Protein 7RJJ (pdb70)

Foldseek 3Di:
DDKAKDDKFQDDPPDLARHPPCVVVLVRVLCCVVDPFFQKEKEFFAAPPDDQVSQQVSRQSNSVNSLCVVPVSVRDNQSYDYYYPRNPDQPFDSPDPVRRRRRRMMIIITHHVDGRD/DDKAKDDKFQDDPPDQARHPPCVVVLVRVLCDVVDAQWAKEKEFFAAPPDDQVSLQVSRQSNSVNSLCVVPVSVRPNQSYDTHYPRNPDQPADSPDPVSRRRRGMMIIITHHVDRRD

Radius of gyration: 17.64 Å; Cα contacts (8 Å, |Δi|>4): 519; chains: 2; bounding box: 33×59×43 Å

Solvent-accessible surface area: 11183 Å² total

InterPro domains:
  IPR006664 Outer membrane protein, bacterial [PR01021] (439-461)
  IPR006664 Outer membrane protein, bacterial [PR01021] (469-484)
  IPR006664 Outer membrane protein, bacterial [PR01021] (484-500)
  IPR006665 OmpA-like domain [PF00691] (438-534)
  IPR006665 OmpA-like domain [PS51123] (426-544)
  IPR006665 OmpA-like domain [cd07185] (438-540)
  IPR036737 OmpA-like domain superfamily [G3DSA:3.30.1330.60] (423-545)
  IPR036737 OmpA-like domain superfamily [SSF103088] (412-539)
  IPR050330 Bacterial Outer Membrane Structural/Functional [PTHR30329] (236-547)

Nearest PDB structures (foldseek):
  6jfw-assembly2_B  TM=8.466E-01  e=1.523E-10  Pseudomonas aeruginosa PAO1
  5eb1-assembly2_D  TM=8.808E-01  e=8.276E-10  Pseudomonas aeruginosa PAO1
  6iki-assembly1_A  TM=7.614E-01  e=5.976E-10  Pseudomonas aeruginosa PAO1
  5eaz-assembly1_B  TM=7.526E-01  e=6.646E-09  Pseudomonas aeruginosa PAO1
  6ikj-assembly1_B  TM=7.158E-01  e=5.467E-09  Pseudomonas aeruginosa PAO1

B-factor: mean 24.4, std 8.76, range [6.07, 59.21]

Structure (mmCIF, N/CA/C/O backbone):
data_7RJJ
#
_entry.id   7RJJ
#
_cell.length_a   41.887
_cell.length_b   41.887
_cell.length_c   267.934
_cell.angle_alpha   90.000
_cell.angle_beta   90.000
_cell.angle_gamma   120.000
#
_symmetry.space_group_name_H-M   'P 61'
#
loop_
_entity.id
_entity.type
_entity.pdbx_description
1 polymer 'OmpA family protein'
2 non-polymer D-ALANINE
3 non-polymer 'CHLORIDE ION'
4 water water
#
loop_
_atom_site.group_PDB
_atom_site.id
_atom_site.type_symbol
_atom_site.label_atom_id
_atom_site.label_alt_id
_atom_site.label_comp_id
_atom_site.label_asym_id
_atom_site.label_entity_id
_atom_site.label_seq_id
_atom_site.pdbx_PDB_ins_code
_atom_site.Cartn_x
_atom_site.Cartn_y
_atom_site.Cartn_z
_atom_site.occupancy
_atom_site.B_iso_or_equiv
_atom_site.auth_seq_id
_atom_site.auth_comp_id
_atom_site.auth_asym_id
_atom_site.auth_atom_id
_atom_site.pdbx_PDB_model_num
ATOM 1 N N . PRO A 1 4 ? 16.835 -0.018 -6.526 1.00 58.22 428 PRO A N 1
ATOM 2 C CA . PRO A 1 4 ? 15.427 -0.401 -6.387 1.00 53.14 428 PRO A CA 1
ATOM 3 C C . PRO A 1 4 ? 14.619 0.731 -5.737 1.00 50.25 428 PRO A C 1
ATOM 4 O O . PRO A 1 4 ? 14.275 0.619 -4.572 1.00 52.78 428 PRO A O 1
ATOM 8 N N . ASP A 1 5 ? 14.345 1.789 -6.502 1.00 44.75 429 ASP A N 1
ATOM 9 C CA . ASP A 1 5 ? 13.608 2.957 -5.960 1.00 42.59 429 ASP A CA 1
ATOM 10 C C . ASP A 1 5 ? 12.115 2.856 -6.292 1.00 35.50 429 ASP A C 1
ATOM 11 O O . ASP A 1 5 ? 11.761 2.228 -7.312 1.00 33.61 429 ASP A O 1
ATOM 16 N N . VAL A 1 6 ? 11.281 3.408 -5.410 1.00 31.08 430 VAL A N 1
ATOM 17 C CA . VAL A 1 6 ? 9.821 3.537 -5.686 1.00 26.59 430 VAL A CA 1
ATOM 18 C C . VAL A 1 6 ? 9.699 4.460 -6.900 1.00 25.84 430 VAL A C 1
ATOM 19 O O . VAL A 1 6 ? 10.521 5.381 -7.017 1.00 26.81 430 VAL A O 1
ATOM 23 N N . ILE A 1 7 ? 8.774 4.168 -7.807 1.00 23.82 431 ILE A N 1
ATOM 24 C CA . ILE A 1 7 ? 8.583 5.019 -9.018 1.00 24.99 431 ILE A CA 1
ATOM 25 C C . ILE A 1 7 ? 7.296 5.816 -8.813 1.00 22.55 431 ILE A C 1
ATOM 26 O O . ILE A 1 7 ? 6.262 5.198 -8.596 1.00 19.61 431 ILE A O 1
ATOM 31 N N . ARG A 1 8 ? 7.372 7.143 -8.863 1.00 24.21 432 ARG A N 1
ATOM 32 C CA . ARG A 1 8 ? 6.145 7.968 -8.694 1.00 23.78 432 ARG A CA 1
ATOM 33 C C . ARG A 1 8 ? 5.666 8.390 -10.080 1.00 23.08 432 ARG A C 1
ATOM 34 O O . ARG A 1 8 ? 6.482 8.940 -10.838 1.00 24.85 432 ARG A O 1
ATOM 42 N N . LEU A 1 9 ? 4.416 8.075 -10.419 1.00 20.36 433 LEU A N 1
ATOM 43 C CA . LEU A 1 9 ? 3.890 8.483 -11.741 1.00 21.03 433 LEU A CA 1
ATOM 44 C C . LEU A 1 9 ? 3.404 9.925 -11.624 1.00 21.16 433 LEU A C 1
ATOM 45 O O . LEU A 1 9 ? 3.299 10.399 -10.503 1.00 20.52 433 LEU A O 1
ATOM 50 N N . ASP A 1 10 ? 3.189 10.611 -12.744 1.00 23.38 434 ASP A N 1
ATOM 51 C CA . ASP A 1 10 ? 2.701 12.012 -12.655 1.00 24.77 434 ASP A CA 1
ATOM 52 C C . ASP A 1 10 ? 1.288 12.018 -12.062 1.00 22.69 434 ASP A C 1
ATOM 53 O O . ASP A 1 10 ? 0.539 11.071 -12.326 1.00 21.48 434 ASP A O 1
ATOM 58 N N . SER A 1 11 ? 0.960 13.063 -11.294 1.00 23.14 435 SER A N 1
ATOM 59 C CA . SER A 1 11 ? -0.383 13.255 -10.687 1.00 21.39 435 SER A CA 1
ATOM 60 C C . SER A 1 11 ? -1.435 13.325 -11.789 1.00 20.54 435 SER A C 1
ATOM 61 O O . SER A 1 11 ? -1.135 13.789 -12.886 1.00 20.94 435 SER A O 1
ATOM 72 N N . SER A 1 13 ? -5.216 14.874 -12.179 1.00 19.62 437 SER A N 1
ATOM 73 C CA . SER A 1 13 ? -6.351 15.653 -11.708 1.00 20.22 437 SER A CA 1
ATOM 74 C C . SER A 1 13 ? -7.551 15.357 -12.619 1.00 20.94 437 SER A C 1
ATOM 75 O O . SER A 1 13 ? -7.807 16.162 -13.558 1.00 22.64 437 SER A O 1
ATOM 78 N N . LEU A 1 14 ? -8.292 14.293 -12.309 1.00 19.93 438 LEU A N 1
ATOM 79 C CA . LEU A 1 14 ? -9.381 13.760 -13.178 1.00 21.00 438 LEU A CA 1
ATOM 80 C C . LEU A 1 14 ? -10.760 13.905 -12.533 1.00 21.62 438 LEU A C 1
ATOM 81 O O . LEU A 1 14 ? -11.660 13.138 -12.958 1.00 22.36 438 LEU A O 1
ATOM 86 N N . PHE A 1 15 ? -10.965 14.847 -11.608 1.00 21.83 439 PHE A N 1
ATOM 87 C CA . PHE A 1 15 ? -12.272 14.830 -10.896 1.00 22.83 439 PHE A CA 1
ATOM 88 C C . PHE A 1 15 ? -12.877 16.213 -10.652 1.00 25.06 439 PHE A C 1
ATOM 89 O O . PHE A 1 15 ? -12.143 17.163 -10.286 1.00 24.73 439 PHE A O 1
ATOM 97 N N . ASP A 1 16 ? -14.206 16.277 -10.845 1.00 27.61 440 ASP A N 1
ATOM 98 C CA . ASP A 1 16 ? -15.022 17.477 -10.539 1.00 30.50 440 ASP A CA 1
ATOM 99 C C . ASP A 1 16 ? -15.400 17.399 -9.058 1.00 30.09 440 ASP A C 1
ATOM 100 O O . ASP A 1 16 ? -15.280 16.282 -8.464 1.00 28.13 440 ASP A O 1
ATOM 105 N N . THR A 1 17 ? -15.818 18.537 -8.499 1.00 31.39 441 THR A N 1
ATOM 106 C CA . THR A 1 17 ? -16.210 18.675 -7.073 1.00 32.35 441 THR A CA 1
ATOM 107 C C . THR A 1 17 ? -17.151 17.541 -6.650 1.00 32.21 441 THR A C 1
ATOM 108 O O . THR A 1 17 ? -18.083 17.240 -7.411 1.00 33.63 441 THR A O 1
ATOM 112 N N . GLY A 1 18 ? -16.846 16.904 -5.512 1.00 31.51 442 GLY A N 1
ATOM 113 C CA . GLY A 1 18 ? -17.669 15.856 -4.870 1.00 31.70 442 GLY A CA 1
ATOM 114 C C . GLY A 1 18 ? -17.888 14.620 -5.724 1.00 31.06 442 GLY A C 1
ATOM 115 O O . GLY A 1 18 ? -18.676 13.754 -5.287 1.00 31.91 442 GLY A O 1
ATOM 116 N N . LYS A 1 19 ? -17.220 14.527 -6.875 1.00 29.84 443 LYS A N 1
ATOM 117 C CA . LYS A 1 19 ? -17.369 13.359 -7.786 1.00 29.89 443 LYS A CA 1
ATOM 118 C C . LYS A 1 19 ? -16.140 12.454 -7.681 1.00 26.96 443 LYS A C 1
ATOM 119 O O . LYS A 1 19 ? -15.052 12.969 -7.403 1.00 24.44 443 LYS A O 1
ATOM 125 N N . TRP A 1 20 ? -16.336 11.156 -7.919 1.00 27.10 444 TRP A N 1
ATOM 126 C CA . TRP A 1 20 ? -15.238 10.159 -7.899 1.00 25.86 444 TRP A CA 1
ATOM 127 C C . TRP A 1 20 ? -15.193 9.463 -9.260 1.00 26.29 444 TRP A C 1
ATOM 128 O O . TRP A 1 20 ? -14.268 8.674 -9.478 1.00 26.53 444 TRP A O 1
ATOM 139 N N . VAL A 1 21 ? -16.170 9.746 -10.126 1.00 28.22 445 VAL A N 1
ATOM 140 C CA . VAL A 1 21 ? -16.171 9.175 -11.505 1.00 29.10 445 VAL A CA 1
ATOM 141 C C . VAL A 1 21 ? -15.080 9.892 -12.301 1.00 27.36 445 VAL A C 1
ATOM 142 O O . VAL A 1 21 ? -14.803 11.073 -11.997 1.00 26.33 445 VAL A O 1
ATOM 146 N N . LEU A 1 22 ? -14.466 9.185 -13.250 1.00 27.22 446 LEU A N 1
ATOM 147 C CA . LEU A 1 22 ? -13.379 9.786 -14.070 1.00 26.62 446 LEU A CA 1
ATOM 148 C C . LEU A 1 22 ? -14.010 10.769 -15.064 1.00 29.34 446 LEU A C 1
ATOM 149 O O . LEU A 1 22 ? -14.682 10.305 -15.995 1.00 30.66 446 LEU A O 1
ATOM 154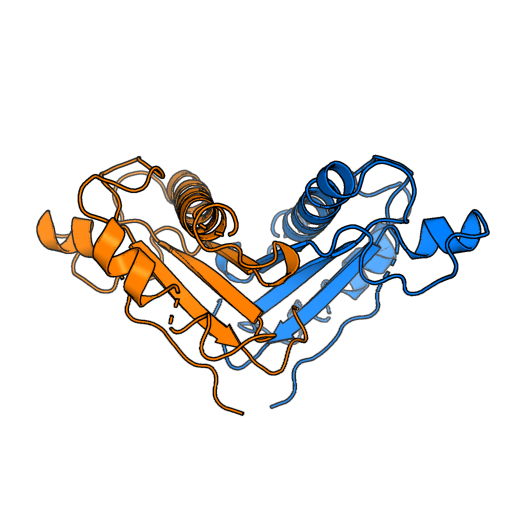 N N . LYS A 1 23 ? -13.805 12.076 -14.836 1.00 30.22 447 LYS A N 1
ATOM 155 C CA . LYS A 1 23 ? -14.433 13.156 -15.654 1.00 33.39 447 LYS A CA 1
ATOM 156 C C . LYS A 1 23 ? -14.089 12.999 -17.134 1.00 33.16 447 LYS A C 1
ATOM 157 O O . LYS A 1 23 ? -13.096 12.369 -17.502 1.00 31.58 447 LYS A O 1
ATOM 163 N N . PRO A 1 24 ? -14.893 13.600 -18.031 1.00 35.96 448 PRO A N 1
ATOM 164 C CA . PRO A 1 24 ? -14.606 13.554 -19.465 1.00 36.82 448 PRO A CA 1
ATOM 165 C C . PRO A 1 24 ? -13.194 14.075 -19.777 1.00 35.55 448 PRO A C 1
ATOM 166 O O . PRO A 1 24 ? -12.760 15.013 -19.121 1.00 35.20 448 PRO A O 1
ATOM 170 N N . GLY A 1 25 ? -12.513 13.444 -20.740 1.00 35.04 449 GLY A N 1
ATOM 171 C CA . GLY A 1 25 ? -11.162 13.864 -21.169 1.00 34.03 449 GLY A CA 1
ATOM 172 C C . GLY A 1 25 ? -10.063 13.332 -20.265 1.00 30.47 449 GLY A C 1
ATOM 173 O O . GLY A 1 25 ? -8.976 13.947 -20.246 1.00 30.17 449 GLY A O 1
ATOM 174 N N . SER A 1 26 ? -10.320 12.230 -19.555 1.00 27.80 450 SER A N 1
ATOM 175 C CA . SER A 1 26 ? -9.311 11.643 -18.632 1.00 24.86 450 SER A CA 1
ATOM 176 C C . SER A 1 26 ? -8.517 10.523 -19.317 1.00 24.13 450 SER A C 1
ATOM 177 O O . SER A 1 26 ? -7.463 10.141 -18.766 1.00 22.22 450 SER A O 1
ATOM 180 N N . THR A 1 27 ? -8.943 10.086 -20.507 1.00 25.36 451 THR A N 1
ATOM 181 C CA . THR A 1 27 ? -8.350 8.866 -21.129 1.00 25.36 451 THR A CA 1
ATOM 182 C C . THR A 1 27 ? -6.848 8.987 -21.427 1.00 25.02 451 THR A C 1
ATOM 183 O O . THR A 1 27 ? -6.141 8.005 -21.216 1.00 23.94 451 THR A O 1
ATOM 187 N N . LYS A 1 28 ? -6.382 10.123 -21.948 1.00 26.80 452 LYS A N 1
ATOM 188 C CA . LYS A 1 28 ? -4.941 10.223 -22.307 1.00 27.64 452 LYS A CA 1
ATOM 189 C C . LYS A 1 28 ? -4.058 10.111 -21.060 1.00 25.29 452 LYS A C 1
ATOM 190 O O . LYS A 1 28 ? -3.018 9.404 -21.157 1.00 25.17 452 LYS A O 1
ATOM 196 N N . ARG A 1 29 ? -4.452 10.758 -19.950 1.00 24.18 453 ARG A N 1
ATOM 197 C CA . ARG A 1 29 ? -3.656 10.709 -18.686 1.00 22.69 453 ARG A CA 1
ATOM 198 C C . ARG A 1 29 ? -3.718 9.305 -18.074 1.00 20.59 453 ARG A C 1
ATOM 199 O O . 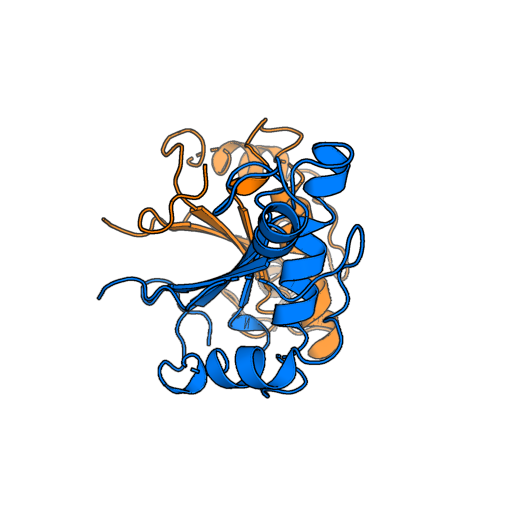ARG A 1 29 ? -2.686 8.845 -17.496 1.00 19.25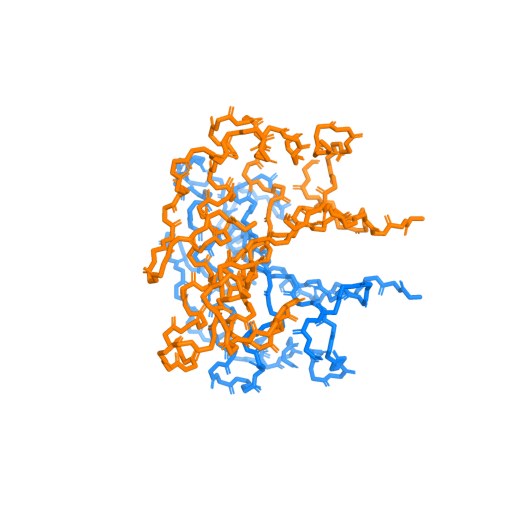 453 ARG A O 1
ATOM 207 N N . LEU A 1 30 ? -4.866 8.637 -18.204 1.00 19.83 454 LEU A N 1
ATOM 208 C CA . LEU A 1 30 ? -4.998 7.254 -17.674 1.00 18.28 454 LEU A CA 1
ATOM 209 C C . LEU A 1 30 ? -4.111 6.306 -18.477 1.00 18.62 454 LEU A C 1
ATOM 210 O O . LEU A 1 30 ? -3.376 5.488 -17.854 1.00 17.30 454 LEU A O 1
ATOM 215 N N . VAL A 1 31 ? -4.205 6.383 -19.811 1.00 20.42 455 VAL A N 1
ATOM 216 C CA . VAL A 1 31 ? -3.400 5.483 -20.681 1.00 21.62 455 VAL A CA 1
ATOM 217 C C . VAL A 1 31 ? -1.917 5.707 -20.348 1.00 21.80 455 VAL A C 1
ATOM 218 O O . VAL A 1 31 ? -1.163 4.686 -20.274 1.00 22.08 455 VAL A O 1
ATOM 222 N N . SER A 1 32 ? -1.527 6.974 -20.105 1.00 22.06 456 SER A N 1
ATOM 223 C CA . SER A 1 32 ? -0.101 7.283 -19.817 1.00 22.93 456 SER A CA 1
ATOM 224 C C . SER A 1 32 ? 0.364 6.542 -18.551 1.00 21.17 456 SER A C 1
ATOM 225 O O . SER A 1 32 ? 1.485 5.951 -18.568 1.00 21.58 456 SER A O 1
ATOM 228 N N . SER A 1 33 ? -0.455 6.565 -17.500 1.00 19.68 457 SER A N 1
ATOM 229 C CA . SER A 1 33 ? -0.121 5.844 -16.241 1.00 18.39 457 SER A CA 1
ATOM 230 C C . SER A 1 33 ? -0.089 4.340 -16.508 1.00 17.96 457 SER A C 1
ATOM 231 O O . SER A 1 33 ? 0.811 3.667 -15.976 1.00 17.22 457 SER A O 1
ATOM 234 N N . LEU A 1 34 ? -1.058 3.860 -17.291 1.00 18.35 458 LEU A N 1
ATOM 235 C CA . LEU A 1 34 ? -1.173 2.427 -17.638 1.00 19.01 458 LEU A CA 1
ATOM 236 C C . LEU A 1 34 ? 0.124 1.936 -18.275 1.00 21.00 458 LEU A C 1
ATOM 237 O O . LEU A 1 34 ? 0.645 0.897 -17.873 1.00 20.61 458 LEU A O 1
ATOM 258 N N . ASP A 1 36 ? 3.087 3.176 -18.015 1.00 23.16 460 ASP A N 1
ATOM 259 C CA . ASP A 1 36 ? 4.120 3.162 -16.987 1.00 23.09 460 ASP A CA 1
ATOM 260 C C . ASP A 1 36 ? 3.955 1.908 -16.109 1.00 21.52 460 ASP A C 1
ATOM 261 O O . ASP A 1 36 ? 4.981 1.312 -15.733 1.00 21.52 460 ASP A O 1
ATOM 266 N N . ILE A 1 37 ? 2.709 1.530 -15.809 1.00 19.64 461 ILE A N 1
ATOM 267 C CA . ILE A 1 37 ? 2.407 0.305 -15.003 1.00 19.11 461 ILE A CA 1
ATOM 268 C C . ILE A 1 37 ? 2.825 -0.945 -15.794 1.00 20.94 461 ILE A C 1
ATOM 269 O O . ILE A 1 37 ? 3.455 -1.851 -15.180 1.00 20.91 461 ILE A O 1
ATOM 274 N N . LYS A 1 38 ? 2.533 -0.971 -17.099 1.00 22.42 462 LYS A N 1
ATOM 275 C CA . LYS A 1 38 ? 2.818 -2.158 -17.946 1.00 24.99 462 LYS A CA 1
ATOM 276 C C . LYS A 1 38 ? 4.328 -2.378 -18.050 1.00 26.54 462 LYS A C 1
ATOM 277 O O . LYS A 1 38 ? 4.722 -3.540 -18.201 1.00 27.96 462 LYS A O 1
ATOM 283 N N . ALA A 1 39 ? 5.126 -1.318 -17.911 1.00 26.46 463 ALA A N 1
ATOM 284 C CA . ALA A 1 39 ? 6.595 -1.454 -18.025 1.00 28.90 463 ALA A CA 1
ATOM 285 C C . ALA A 1 39 ? 7.179 -2.056 -16.743 1.00 28.69 463 ALA A C 1
ATOM 286 O O . ALA A 1 39 ? 8.367 -2.416 -16.770 1.00 29.83 463 ALA A O 1
ATOM 288 N N . ARG A 1 40 ? 6.381 -2.174 -15.671 1.00 26.77 464 ARG A N 1
ATOM 289 C CA . ARG A 1 40 ? 6.934 -2.729 -14.408 1.00 26.63 464 ARG A CA 1
ATOM 290 C C . ARG A 1 40 ? 6.005 -3.824 -13.886 1.00 23.92 464 ARG A C 1
ATOM 291 O O . ARG A 1 40 ? 5.392 -3.688 -12.835 1.00 21.37 464 ARG A O 1
ATOM 299 N N . PRO A 1 41 ? 5.904 -4.967 -14.595 1.00 25.36 465 PRO A N 1
ATOM 300 C CA . PRO A 1 41 ? 5.041 -6.061 -14.156 1.00 23.87 465 PRO A CA 1
ATOM 301 C C . PRO A 1 41 ? 5.391 -6.562 -12.750 1.00 20.95 465 PRO A C 1
ATOM 302 O O . PRO A 1 41 ? 6.548 -6.672 -12.452 1.00 21.08 465 P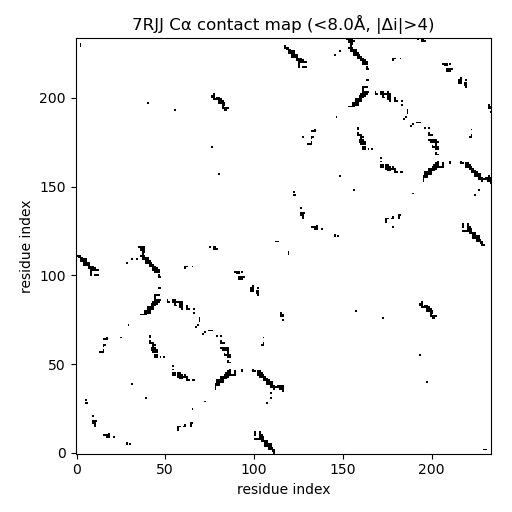RO A O 1
ATOM 306 N N . GLY A 1 42 ? 4.383 -6.761 -11.907 1.00 19.12 466 GLY A N 1
ATOM 307 C CA . GLY A 1 42 ? 4.623 -7.355 -10.579 1.00 17.50 466 GLY A CA 1
ATOM 308 C C . GLY A 1 42 ? 4.916 -6.357 -9.482 1.00 15.49 466 GLY A C 1
ATOM 309 O O . GLY A 1 42 ? 5.002 -6.797 -8.324 1.00 15.14 466 GLY A O 1
ATOM 310 N N . TRP A 1 43 ? 5.084 -5.071 -9.804 1.00 14.68 467 TRP A N 1
ATOM 311 C CA . TRP A 1 43 ? 5.331 -4.064 -8.738 1.00 13.43 467 TRP A CA 1
ATOM 312 C C . TRP A 1 43 ? 4.000 -3.733 -8.051 1.00 12.14 467 TRP A C 1
ATOM 313 O O . TRP A 1 43 ? 2.969 -3.714 -8.757 1.00 12.42 467 TRP A O 1
ATOM 324 N N . LEU A 1 44 ? 4.010 -3.495 -6.740 1.00 11.28 468 LEU A N 1
ATOM 325 C CA . LEU A 1 44 ? 2.771 -3.038 -6.062 1.00 10.53 468 LEU A CA 1
ATOM 326 C C . LEU A 1 44 ? 2.407 -1.651 -6.610 1.00 9.95 468 LEU A C 1
ATOM 327 O O . LEU A 1 44 ? 3.300 -0.763 -6.627 1.00 10.14 468 LEU A O 1
ATOM 332 N N . ILE A 1 45 ? 1.147 -1.474 -6.998 1.00 9.69 469 ILE A N 1
ATOM 333 C CA . ILE A 1 45 ? 0.623 -0.193 -7.555 1.00 9.54 469 ILE A CA 1
ATOM 334 C C . ILE A 1 45 ? -0.112 0.490 -6.410 1.00 8.87 469 ILE A C 1
ATOM 335 O O . ILE A 1 45 ? -1.244 0.062 -6.091 1.00 9.06 469 ILE A O 1
ATOM 340 N N . VAL A 1 46 ? 0.539 1.453 -5.767 1.00 8.55 470 VAL A N 1
ATOM 341 C CA . VAL A 1 46 ? -0.138 2.157 -4.651 1.00 8.29 470 VAL A CA 1
ATOM 342 C C . VAL A 1 46 ? -0.912 3.314 -5.279 1.00 8.24 470 VAL A C 1
ATOM 343 O O . VAL A 1 46 ? -0.279 4.202 -5.872 1.00 8.57 470 VAL A O 1
ATOM 347 N N . VAL A 1 47 ? -2.232 3.279 -5.163 1.00 8.30 471 VAL A N 1
ATOM 348 C CA . VAL A 1 47 ? -3.115 4.304 -5.785 1.00 8.61 471 VAL A CA 1
ATOM 349 C C . VAL A 1 47 ? -3.663 5.188 -4.659 1.00 8.44 471 VAL A C 1
ATOM 350 O O . VAL A 1 47 ? -4.433 4.676 -3.834 1.00 8.67 471 VAL A O 1
ATOM 354 N N . ALA A 1 48 ? -3.233 6.448 -4.613 1.00 8.50 472 ALA A N 1
ATOM 355 C CA . ALA A 1 48 ? -3.607 7.375 -3.521 1.00 8.64 472 ALA A CA 1
ATOM 356 C C . ALA A 1 48 ? -4.524 8.479 -4.042 1.00 9.13 472 ALA A C 1
ATOM 357 O O . ALA A 1 48 ? -4.145 9.175 -5.028 1.00 9.62 472 ALA A O 1
ATOM 359 N N . GLY A 1 49 ? -5.699 8.597 -3.424 1.00 9.50 473 GLY A N 1
ATOM 360 C CA . GLY A 1 49 ? -6.664 9.648 -3.796 1.00 10.21 473 GLY A CA 1
ATOM 361 C C . GLY A 1 49 ? -6.509 10.879 -2.924 1.00 10.57 473 GLY A C 1
ATOM 362 O O . GLY A 1 49 ? -6.063 10.765 -1.745 1.00 10.56 473 GLY A O 1
ATOM 363 N N . HIS A 1 50 ? -6.917 12.028 -3.467 1.00 11.51 474 HIS A N 1
ATOM 364 C CA . HIS A 1 50 ? -6.808 13.324 -2.765 1.00 12.15 474 HIS A CA 1
ATOM 365 C C . HIS A 1 50 ? -8.053 14.161 -3.057 1.00 13.18 474 HIS A C 1
ATOM 366 O O . HIS A 1 50 ? -8.789 13.844 -4.024 1.00 13.56 474 HIS A O 1
ATOM 373 N N . THR A 1 51 ? -8.248 15.200 -2.261 1.00 14.18 475 THR A N 1
ATOM 374 C CA . THR A 1 51 ? -9.402 16.119 -2.448 1.00 15.61 475 THR A CA 1
ATOM 375 C C . THR A 1 51 ? -8.933 17.555 -2.248 1.00 16.97 475 THR A C 1
ATOM 376 O O . THR A 1 51 ? -7.799 17.741 -1.771 1.00 16.61 475 THR A O 1
ATOM 380 N N . ASP A 1 52 ? -9.756 18.520 -2.676 1.00 18.86 476 ASP A N 1
ATOM 381 C CA . ASP A 1 52 ? -9.461 19.940 -2.360 1.00 20.99 476 ASP A CA 1
ATOM 382 C C . ASP A 1 52 ? -9.944 20.112 -0.912 1.00 21.65 476 ASP A C 1
ATOM 383 O O . ASP A 1 52 ? -10.501 19.133 -0.357 1.00 20.31 476 ASP A O 1
ATOM 388 N N . SER A 1 53 ? -9.753 21.283 -0.309 1.00 22.95 477 SER A N 1
ATOM 389 C CA . SER A 1 53 ? -10.158 21.449 1.114 1.00 24.20 477 SER A CA 1
ATOM 390 C C . SER A 1 53 ? -11.644 21.840 1.249 1.00 24.86 477 SER A C 1
ATOM 391 O O . SER A 1 53 ? -12.039 22.181 2.362 1.00 25.32 477 SER A O 1
ATOM 394 N N . VAL A 1 54 ? -12.433 21.799 0.167 1.00 25.96 478 VAL A N 1
ATOM 395 C CA . VAL A 1 54 ? -13.885 22.157 0.265 1.00 28.18 478 VAL A CA 1
ATOM 396 C C . VAL A 1 54 ? -14.625 20.983 0.917 1.00 28.16 478 VAL A C 1
ATOM 397 O O . VAL A 1 54 ? -14.209 19.831 0.712 1.00 27.42 478 VAL A O 1
ATOM 401 N N . GLY A 1 55 ? -15.628 21.271 1.745 1.00 30.27 479 GLY A N 1
ATOM 402 C CA . GLY A 1 55 ? -16.402 20.197 2.394 1.00 32.15 479 GLY A CA 1
ATOM 403 C C . GLY A 1 55 ? -15.834 19.809 3.749 1.00 33.81 479 GLY A C 1
ATOM 404 O O . GLY A 1 55 ? -15.039 20.600 4.311 1.00 34.11 479 GLY A O 1
ATOM 405 N N . GLU A 1 56 ? -16.187 18.606 4.224 1.00 35.63 480 GLU A N 1
ATOM 406 C CA . GLU A 1 56 ? -15.802 18.120 5.581 1.00 38.02 480 GLU A CA 1
ATOM 407 C C . GLU A 1 56 ? -14.682 17.075 5.464 1.00 36.93 480 GLU A C 1
ATOM 408 O O . GLU A 1 56 ? -14.767 16.194 4.574 1.00 33.00 480 GLU A O 1
ATOM 414 N N . GLU A 1 57 ? -13.684 17.193 6.353 1.00 37.70 481 GLU A N 1
ATOM 415 C CA . GLU A 1 57 ? -12.468 16.334 6.424 1.00 37.42 481 GLU A CA 1
ATOM 416 C C . GLU A 1 57 ? -12.827 14.843 6.318 1.00 36.27 481 GLU A C 1
ATOM 417 O O . GLU A 1 57 ? -12.224 14.149 5.475 1.00 32.72 481 GLU A O 1
ATOM 423 N N . LYS A 1 58 ? -13.735 14.361 7.167 1.00 36.97 482 LYS A N 1
ATOM 424 C CA . LYS A 1 58 ? -14.126 12.926 7.136 1.00 37.69 482 LYS A CA 1
ATOM 425 C C . LYS A 1 58 ? -14.753 12.610 5.772 1.00 33.59 482 LYS A C 1
ATOM 426 O O . LYS A 1 58 ? -14.442 11.544 5.207 1.00 32.45 482 LYS A O 1
ATOM 432 N N . ALA A 1 59 ? -15.605 13.503 5.264 1.00 32.07 483 ALA A N 1
ATOM 433 C CA . ALA A 1 59 ? -16.245 13.273 3.946 1.00 30.54 483 ALA A CA 1
ATOM 434 C C . ALA A 1 59 ? -15.157 13.201 2.863 1.00 26.36 483 ALA A C 1
ATOM 435 O O . ALA A 1 59 ? -15.206 12.279 2.013 1.00 25.92 483 ALA A O 1
ATOM 437 N N . ASN A 1 60 ? -14.175 14.102 2.941 1.00 23.43 484 ASN A N 1
ATOM 438 C CA . ASN A 1 60 ? -13.070 14.137 1.950 1.00 20.89 484 ASN A CA 1
ATOM 439 C C . ASN A 1 60 ? -12.239 12.855 2.071 1.00 20.01 484 ASN A C 1
ATOM 440 O O . ASN A 1 60 ? -11.756 12.389 1.049 1.00 18.29 484 ASN A O 1
ATOM 445 N N . GLN A 1 61 ? -12.105 12.288 3.274 1.00 21.55 485 GLN A N 1
ATOM 446 C CA . GLN A 1 61 ? -11.321 11.029 3.381 1.00 21.31 485 GLN A CA 1
ATOM 447 C C . GLN A 1 61 ? -12.000 9.950 2.528 1.00 20.53 485 GLN A C 1
ATOM 448 O O . GLN A 1 61 ? -11.305 9.319 1.689 1.00 19.48 485 GLN A O 1
ATOM 454 N N A LEU A 1 62 ? -13.305 9.744 2.723 0.60 22.14 486 LEU A N 1
ATOM 455 N N B LEU A 1 62 ? -13.308 9.765 2.736 0.40 22.12 486 LEU A N 1
ATOM 456 C CA A LEU A 1 62 ? -14.048 8.714 1.944 0.60 22.90 486 LEU A CA 1
ATOM 457 C CA B LEU A 1 62 ? -14.117 8.764 1.990 0.40 22.93 486 LEU A CA 1
ATOM 458 C C A LEU A 1 62 ? -13.949 9.040 0.450 0.60 20.92 486 LEU A C 1
ATOM 459 C C B LEU A 1 62 ? -14.005 9.039 0.484 0.40 21.04 486 LEU A C 1
ATOM 460 O O A LEU A 1 62 ? -13.678 8.118 -0.338 0.60 20.46 486 LEU A O 1
ATOM 461 O O B LEU A 1 62 ? -13.753 8.086 -0.278 0.40 20.72 486 LEU A O 1
ATOM 470 N N . LEU A 1 63 ? -14.193 10.301 0.086 1.00 20.26 487 LEU A N 1
ATOM 471 C CA . LEU A 1 63 ? -14.127 10.728 -1.336 1.00 19.21 487 LEU A CA 1
ATOM 472 C C . LEU A 1 63 ? -12.750 10.406 -1.925 1.00 17.22 487 LEU A C 1
ATOM 473 O O . LEU A 1 63 ? -12.715 9.866 -3.047 1.00 17.51 487 LEU A O 1
ATOM 478 N N . SER A 1 64 ? -11.675 10.738 -1.202 1.00 19.01 488 SER A N 1
ATOM 479 C CA . SER A 1 64 ? -10.301 10.477 -1.702 1.00 17.08 488 SER A CA 1
ATOM 480 C C . SER A 1 64 ? -10.128 8.981 -1.979 1.00 15.98 488 SER A C 1
ATOM 481 O O . SER A 1 64 ? -9.485 8.617 -2.976 1.00 14.50 488 SER A O 1
ATOM 484 N N . LEU A 1 65 ? -10.717 8.145 -1.135 1.00 16.85 489 LEU A N 1
ATOM 485 C CA . LEU A 1 65 ? -10.565 6.681 -1.305 1.00 16.35 489 LEU A CA 1
ATOM 486 C C . LEU A 1 65 ? -11.408 6.224 -2.502 1.00 16.15 489 LEU A C 1
ATOM 487 O O . LEU A 1 65 ? -10.918 5.370 -3.266 1.00 14.75 489 LEU A O 1
ATOM 492 N N . LYS A 1 66 ? -12.603 6.799 -2.692 1.00 17.38 490 LYS A N 1
ATOM 493 C CA . LYS A 1 66 ? -13.439 6.393 -3.857 1.00 17.98 490 LYS A CA 1
ATOM 494 C C . LYS A 1 66 ? -12.725 6.781 -5.159 1.00 16.53 490 LYS A C 1
ATOM 495 O O . LYS A 1 66 ? -12.864 6.053 -6.157 1.00 16.52 490 LYS A O 1
ATOM 501 N N . ARG A 1 67 ? -11.945 7.861 -5.135 1.00 15.59 491 ARG A N 1
ATOM 502 C CA . ARG A 1 67 ? -11.229 8.313 -6.354 1.00 14.71 491 ARG A CA 1
ATOM 503 C C . ARG A 1 67 ? -10.125 7.309 -6.676 1.00 13.32 491 ARG A C 1
ATOM 504 O O . ARG A 1 67 ? -9.931 7.014 -7.860 1.00 13.06 491 ARG A O 1
ATOM 512 N N . ALA A 1 68 ? -9.419 6.851 -5.645 1.00 12.55 492 ALA A N 1
ATOM 513 C CA . ALA A 1 68 ? -8.353 5.847 -5.851 1.00 11.82 492 ALA A CA 1
ATOM 514 C C . ALA A 1 68 ? -9.009 4.568 -6.381 1.00 12.28 492 ALA A C 1
ATOM 515 O O . ALA A 1 68 ? -8.481 3.995 -7.324 1.00 12.03 492 ALA A O 1
ATOM 517 N N . GLU A 1 69 ? -10.195 4.231 -5.879 1.00 13.69 493 GLU A N 1
ATOM 518 C CA . GLU A 1 69 ? -10.895 3.003 -6.357 1.00 14.94 493 GLU A CA 1
ATOM 519 C C . GLU A 1 69 ? -11.333 3.163 -7.824 1.00 15.43 493 GLU A C 1
ATOM 520 O O . GLU A 1 69 ? -11.278 2.156 -8.544 1.00 15.59 493 GLU A O 1
ATOM 526 N N . SER A 1 70 ? -11.776 4.356 -8.238 1.00 16.20 494 SER A N 1
ATOM 527 C CA . SER A 1 70 ? -12.193 4.576 -9.656 1.00 17.26 494 SER A CA 1
ATOM 528 C C . SER A 1 70 ? -11.000 4.331 -10.593 1.00 16.30 494 SER A C 1
ATOM 529 O O . SER A 1 70 ? -11.193 3.698 -11.644 1.00 17.08 494 SER A O 1
ATOM 532 N N . VAL A 1 71 ? -9.825 4.860 -10.238 1.00 15.17 495 VAL A N 1
ATOM 533 C CA . VAL A 1 71 ? -8.582 4.680 -11.047 1.00 14.52 495 VAL A CA 1
ATOM 534 C C . VAL A 1 71 ? -8.169 3.207 -10.993 1.00 14.58 495 VAL A C 1
ATOM 535 O O . VAL A 1 71 ? -7.891 2.650 -12.064 1.00 14.75 495 VAL A O 1
ATOM 539 N N . ARG A 1 72 ? -8.188 2.587 -9.810 1.00 14.47 496 ARG A N 1
ATOM 540 C CA . ARG A 1 72 ? -7.852 1.141 -9.721 1.00 15.50 496 ARG A CA 1
ATOM 541 C C . ARG A 1 72 ? -8.772 0.375 -10.676 1.00 16.40 496 ARG A C 1
ATOM 542 O O . ARG A 1 72 ? -8.257 -0.378 -11.532 1.00 16.74 496 ARG A O 1
ATOM 550 N N . ASP A 1 73 ? -10.077 0.623 -10.576 1.00 17.24 497 ASP A N 1
ATOM 551 C CA . ASP A 1 73 ? -11.088 -0.092 -11.403 1.00 19.03 497 ASP A CA 1
ATOM 552 C C . ASP A 1 73 ? -10.798 0.107 -12.897 1.00 18.97 497 ASP A C 1
ATOM 553 O O . ASP A 1 73 ? -10.927 -0.869 -13.660 1.00 19.34 497 ASP A O 1
ATOM 558 N N . TRP A 1 74 ? -10.413 1.321 -13.297 1.00 18.21 498 TRP A N 1
ATOM 559 C CA . TRP A 1 74 ? -10.122 1.559 -14.735 1.00 18.91 498 TRP A CA 1
ATOM 560 C C . TRP A 1 74 ? -8.902 0.738 -15.155 1.00 18.73 498 TRP A C 1
ATOM 561 O O . TRP A 1 74 ? -8.932 0.039 -16.169 1.00 19.69 498 TRP A O 1
ATOM 580 N N . ARG A 1 76 ? -7.687 -1.918 -13.880 1.00 19.00 500 ARG A N 1
ATOM 581 C CA . ARG A 1 76 ? -7.941 -3.381 -13.842 1.00 20.95 500 ARG A CA 1
ATOM 582 C C . ARG A 1 76 ? -8.866 -3.789 -14.987 1.00 22.88 500 ARG A C 1
ATOM 583 O O . ARG A 1 76 ? -8.524 -4.719 -15.699 1.00 24.56 500 ARG A O 1
ATOM 591 N N . ASP A 1 77 ? -9.966 -3.079 -15.157 1.00 23.18 501 ASP A N 1
ATOM 592 C CA . ASP A 1 77 ? -11.008 -3.482 -16.141 1.00 25.59 501 ASP A CA 1
ATOM 593 C C . ASP A 1 77 ? -10.654 -3.009 -17.560 1.00 26.23 501 ASP A C 1
ATOM 594 O O . ASP A 1 77 ? -10.814 -3.813 -18.497 1.00 27.99 501 ASP A O 1
ATOM 599 N N . THR A 1 78 ? -10.221 -1.760 -17.717 1.00 24.98 502 THR A N 1
ATOM 600 C CA . THR A 1 78 ? -9.859 -1.234 -19.060 1.00 26.39 502 THR A CA 1
ATOM 601 C C . THR A 1 78 ? -8.391 -1.549 -19.385 1.00 25.95 502 THR A C 1
ATOM 602 O O . THR A 1 78 ? -8.102 -1.770 -20.576 1.00 27.60 502 THR A O 1
ATOM 606 N N . GLY A 1 79 ? -7.515 -1.602 -18.368 1.00 24.10 503 GLY A N 1
ATOM 607 C CA . GLY A 1 79 ? -6.067 -1.832 -18.579 1.00 24.61 503 GLY A CA 1
ATOM 608 C C . GLY A 1 79 ? -5.627 -3.275 -18.336 1.00 25.31 503 GLY A C 1
ATOM 609 O O . GLY A 1 79 ? -4.388 -3.550 -18.536 1.00 26.08 503 GLY A O 1
ATOM 610 N N . ASP A 1 80 ? -6.624 -4.165 -18.065 1.00 26.65 504 ASP A N 1
ATOM 611 C CA . ASP A 1 80 ? -6.329 -5.612 -17.862 1.00 28.55 504 ASP A CA 1
ATOM 612 C C . ASP A 1 80 ? -5.168 -5.830 -16.882 1.00 25.87 504 ASP A C 1
ATOM 613 O O . ASP A 1 80 ? -4.407 -6.791 -17.083 1.00 26.25 504 ASP A O 1
ATOM 618 N N . VAL A 1 81 ? -5.032 -4.970 -15.871 1.00 22.99 505 VAL A N 1
ATOM 619 C CA . VAL A 1 81 ? -3.991 -5.163 -14.816 1.00 21.47 505 VAL A CA 1
ATOM 620 C C . VAL A 1 81 ? -4.601 -6.067 -13.745 1.00 20.74 505 VAL A C 1
ATOM 621 O O . VAL A 1 81 ? -5.722 -5.817 -13.307 1.00 19.67 505 VAL A O 1
ATOM 625 N N . PRO A 1 82 ? -3.928 -7.162 -13.310 1.00 21.25 506 PRO A N 1
ATOM 626 C CA . PRO A 1 82 ? -4.496 -8.048 -12.290 1.00 21.60 506 PRO A CA 1
ATOM 627 C C . PRO A 1 82 ? -4.928 -7.283 -11.027 1.00 20.31 506 PRO A C 1
ATOM 628 O O . PRO A 1 82 ? -4.222 -6.384 -10.609 1.00 18.48 506 PRO A O 1
ATOM 632 N N . ASP A 1 83 ? -6.047 -7.690 -10.434 1.00 21.56 507 ASP A N 1
ATOM 633 C CA . ASP A 1 83 ? -6.612 -6.994 -9.248 1.00 21.84 507 ASP A CA 1
ATOM 634 C C . ASP A 1 83 ? -5.629 -6.992 -8.066 1.00 19.52 507 ASP A C 1
ATOM 635 O O . ASP A 1 83 ? -5.612 -6.007 -7.345 1.00 17.71 507 ASP A O 1
ATOM 640 N N . SER A 1 84 ? -4.861 -8.065 -7.894 1.00 18.98 508 SER A N 1
ATOM 641 C CA . SER A 1 84 ? -3.959 -8.133 -6.709 1.00 18.49 508 SER A CA 1
ATOM 642 C C . SER A 1 84 ? -2.805 -7.128 -6.806 1.00 17.32 508 SER A C 1
ATOM 643 O O . SER A 1 84 ? -2.130 -6.936 -5.786 1.00 16.99 508 SER A O 1
ATOM 646 N N . CYS A 1 85 ? -2.594 -6.493 -7.962 1.00 16.92 509 CYS A N 1
ATOM 647 C CA . CYS A 1 85 ? -1.449 -5.543 -8.088 1.00 16.64 509 CYS A CA 1
ATOM 648 C C . CYS A 1 85 ? -1.674 -4.259 -7.284 1.00 14.58 509 CYS A C 1
ATOM 649 O O . CYS A 1 85 ? -0.674 -3.579 -6.967 1.00 14.44 509 CYS A O 1
ATOM 652 N N . PHE A 1 86 ? -2.931 -3.946 -6.968 1.00 13.38 510 PHE A N 1
ATOM 653 C CA . PHE A 1 86 ? -3.266 -2.623 -6.385 1.00 12.13 510 PHE A CA 1
ATOM 654 C C . PHE A 1 86 ? -3.425 -2.602 -4.861 1.00 11.89 510 PHE A C 1
ATOM 655 O O . PHE A 1 86 ? -3.826 -3.601 -4.228 1.00 12.32 510 PHE A O 1
ATOM 663 N N . ALA A 1 87 ? -3.079 -1.435 -4.305 1.00 11.01 511 ALA A N 1
ATOM 664 C CA . ALA A 1 87 ? -3.309 -1.087 -2.887 1.00 11.09 511 ALA A CA 1
ATOM 665 C C . ALA A 1 87 ? -3.863 0.337 -2.909 1.00 10.71 511 ALA A C 1
ATOM 666 O O . ALA A 1 87 ? -3.183 1.220 -3.508 1.00 10.24 511 ALA A O 1
ATOM 668 N N . VAL A 1 88 ? -5.088 0.540 -2.408 1.00 11.07 512 VAL A N 1
ATOM 669 C CA . VAL A 1 88 ? -5.679 1.908 -2.508 1.00 10.86 512 VAL A CA 1
ATOM 670 C C . VAL A 1 88 ? -5.578 2.621 -1.165 1.00 11.15 512 VAL A C 1
ATOM 671 O O . VAL A 1 88 ? -5.810 2.008 -0.116 1.00 12.00 512 VAL A O 1
ATOM 675 N N . GLN A 1 89 ? -5.288 3.918 -1.252 1.00 10.80 513 GLN A N 1
ATOM 676 C CA . GLN A 1 89 ? -5.000 4.806 -0.106 1.00 11.28 513 GLN A CA 1
ATOM 677 C C . GLN A 1 89 ? -5.760 6.116 -0.277 1.00 11.57 513 GLN A C 1
ATOM 678 O O . GLN A 1 89 ? -6.009 6.492 -1.425 1.00 11.02 513 GLN A O 1
ATOM 684 N N . GLY A 1 90 ? -6.158 6.735 0.829 1.00 12.78 514 GLY A N 1
ATOM 685 C CA . GLY A 1 90 ? -6.815 8.049 0.749 1.00 13.60 514 GLY A CA 1
ATOM 686 C C . GLY A 1 90 ? -6.106 9.028 1.657 1.00 14.50 514 GLY A C 1
ATOM 687 O O . GLY A 1 90 ? -5.794 8.643 2.779 1.00 15.18 514 GLY A O 1
ATOM 688 N N . TYR A 1 91 ? -5.778 10.206 1.142 1.00 14.79 515 TYR A N 1
ATOM 689 C CA . TYR A 1 91 ? -5.162 11.286 1.952 1.00 16.27 515 TYR A CA 1
ATOM 690 C C . TYR A 1 91 ? -6.190 12.372 2.265 1.00 17.69 515 TYR A C 1
ATOM 691 O O . TYR A 1 91 ? -5.840 13.342 2.962 1.00 19.18 515 TYR A O 1
ATOM 700 N N . GLY A 1 92 ? -7.406 12.259 1.726 1.00 17.90 516 GLY A N 1
ATOM 701 C CA . GLY A 1 92 ? -8.392 13.329 1.981 1.00 19.62 516 GLY A CA 1
ATOM 702 C C . GLY A 1 92 ? -7.863 14.660 1.476 1.00 20.23 516 GLY A C 1
ATOM 703 O O . GLY A 1 92 ? -7.267 14.677 0.376 1.00 18.52 516 GLY A O 1
ATOM 704 N N . GLU A 1 93 ? -8.026 15.724 2.270 1.00 22.57 517 GLU A N 1
ATOM 705 C CA . GLU A 1 93 ? -7.569 17.087 1.882 1.00 24.09 517 GLU A CA 1
ATOM 706 C C . GLU A 1 93 ? -6.184 17.380 2.473 1.00 24.25 517 GLU A C 1
ATOM 707 O O . GLU A 1 93 ? -5.697 18.517 2.303 1.00 25.07 517 GLU A O 1
ATOM 713 N N . SER A 1 94 ? -5.566 16.390 3.108 1.00 23.65 518 SER A N 1
ATOM 714 C CA . SER A 1 94 ? -4.310 16.626 3.866 1.00 24.74 518 SER A CA 1
ATOM 715 C C . SER A 1 94 ? -3.096 17.012 3.006 1.00 24.67 518 SER A C 1
ATOM 716 O O . SER A 1 94 ? -2.234 17.702 3.583 1.00 26.13 518 SER A O 1
ATOM 719 N N . ARG A 1 95 ? -3.005 16.634 1.716 1.00 21.11 519 ARG A N 1
ATOM 720 C CA . ARG A 1 95 ? -1.737 16.951 0.973 1.00 21.52 519 ARG A CA 1
ATOM 721 C C . ARG A 1 95 ? -1.953 17.615 -0.380 1.00 20.57 519 ARG A C 1
ATOM 722 O O . ARG A 1 95 ? -1.632 17.048 -1.424 1.00 19.19 519 ARG A O 1
ATOM 730 N N . PRO A 1 96 ? -2.385 18.890 -0.388 1.00 21.17 520 PRO A N 1
ATOM 731 C CA . PRO A 1 96 ? -2.571 19.621 -1.638 1.00 20.63 520 PRO A CA 1
ATOM 732 C C . PRO A 1 96 ? -1.258 19.815 -2.424 1.00 21.20 520 PRO A C 1
ATOM 733 O O . PRO A 1 96 ? -0.182 19.840 -1.807 1.00 21.44 520 PRO A O 1
ATOM 737 N N . ILE A 1 97 ? -1.369 19.860 -3.761 1.00 20.72 521 ILE A N 1
ATOM 738 C CA . ILE A 1 97 ? -0.216 20.139 -4.678 1.00 21.59 521 ILE A CA 1
ATOM 739 C C . ILE A 1 97 ? -0.386 21.570 -5.204 1.00 22.56 521 ILE A C 1
ATOM 740 O O . ILE A 1 97 ? 0.563 22.112 -5.804 1.00 23.62 521 ILE A O 1
ATOM 745 N N . ALA A 1 98 ? -1.566 22.149 -4.985 1.00 21.90 522 ALA A N 1
ATOM 746 C CA . ALA A 1 98 ? -1.862 23.511 -5.476 1.00 23.17 522 ALA A CA 1
ATOM 747 C C . ALA A 1 98 ? -2.674 24.271 -4.430 1.00 23.18 522 ALA A C 1
ATOM 748 O O . ALA A 1 98 ? -3.229 23.634 -3.519 1.00 22.39 522 ALA A O 1
ATOM 750 N N . THR A 1 99 ? -2.732 25.593 -4.573 1.00 24.42 523 THR A N 1
ATOM 751 C CA . THR A 1 99 ? -3.515 26.424 -3.632 1.00 24.79 523 THR A CA 1
ATOM 752 C C . THR A 1 99 ? -4.980 25.984 -3.695 1.00 23.70 523 THR A C 1
ATOM 753 O O . THR A 1 99 ? -5.404 25.467 -4.770 1.00 23.16 523 THR A O 1
ATOM 757 N N . ASN A 1 100 ? -5.684 26.082 -2.560 1.00 23.77 524 ASN A N 1
ATOM 758 C CA . ASN A 1 100 ? -7.149 25.843 -2.540 1.00 23.92 524 ASN A CA 1
ATOM 759 C C . ASN A 1 100 ? -7.833 27.216 -2.625 1.00 26.22 524 ASN A C 1
ATOM 760 O O . ASN A 1 100 ? -9.062 27.267 -2.505 1.00 26.44 524 ASN A O 1
ATOM 765 N N . ASP A 1 101 ? -7.050 28.275 -2.876 1.00 28.14 525 ASP A N 1
ATOM 766 C CA . ASP A 1 101 ? -7.594 29.664 -2.955 1.00 31.28 525 ASP A CA 1
ATOM 767 C C . ASP A 1 101 ? -8.119 30.010 -4.355 1.00 31.26 525 ASP A C 1
ATOM 768 O O . ASP A 1 101 ? -8.591 31.137 -4.508 1.00 32.79 525 ASP A O 1
ATOM 773 N N . THR A 1 102 ? -8.001 29.108 -5.335 1.00 29.69 526 THR A N 1
ATOM 774 C CA . THR A 1 102 ? -8.530 29.374 -6.700 1.00 30.46 526 THR A CA 1
ATOM 775 C C . THR A 1 102 ? -9.207 28.116 -7.232 1.00 29.30 526 THR A C 1
ATOM 776 O O . THR A 1 102 ? -8.911 27.007 -6.774 1.00 27.40 526 THR A O 1
ATOM 780 N N . PRO A 1 103 ? -10.155 28.253 -8.186 1.00 30.64 527 PRO A N 1
ATOM 781 C CA . PRO A 1 103 ? -10.803 27.098 -8.797 1.00 30.12 527 PRO A CA 1
ATOM 782 C C . PRO A 1 103 ? -9.792 26.197 -9.528 1.00 29.64 527 PRO A C 1
ATOM 783 O O . PRO A 1 103 ? -9.941 24.996 -9.439 1.00 28.27 527 PRO A O 1
ATOM 787 N N . GLU A 1 104 ? -8.813 26.787 -10.231 1.00 31.16 528 GLU A N 1
ATOM 788 C CA . GLU A 1 104 ? -7.795 25.972 -10.953 1.00 31.02 528 GLU A CA 1
ATOM 789 C C . GLU A 1 104 ? -6.972 25.192 -9.924 1.00 28.03 528 GLU A C 1
ATOM 790 O O . GLU A 1 104 ? -6.669 24.000 -10.178 1.00 26.48 528 GLU A O 1
ATOM 796 N N . GLY A 1 105 ? -6.630 25.848 -8.814 1.00 27.20 529 GLY A N 1
ATOM 797 C CA . GLY A 1 105 ? -5.848 25.202 -7.745 1.00 25.33 529 GLY A CA 1
ATOM 798 C C . GLY A 1 105 ? -6.619 24.045 -7.131 1.00 23.08 529 GLY A C 1
ATOM 799 O O . GLY A 1 105 ? -6.034 22.974 -6.967 1.00 21.52 529 GLY A O 1
ATOM 800 N N . ARG A 1 106 ? -7.894 24.270 -6.809 1.00 22.89 530 ARG A N 1
ATOM 801 C CA . ARG A 1 106 ? -8.737 23.213 -6.198 1.00 21.78 530 ARG A CA 1
ATOM 802 C C . ARG A 1 106 ? -8.917 22.077 -7.209 1.00 21.25 530 ARG A C 1
ATOM 803 O O . ARG A 1 106 ? -8.903 20.918 -6.778 1.00 20.49 530 ARG A O 1
ATOM 811 N N . ALA A 1 107 ? -9.032 22.391 -8.502 1.00 22.41 531 ALA A N 1
ATOM 812 C CA . ALA A 1 107 ? -9.209 21.309 -9.503 1.00 22.46 531 ALA A CA 1
ATOM 813 C C . ALA A 1 107 ? -7.953 20.438 -9.541 1.00 21.08 531 ALA A C 1
ATOM 814 O O . ALA A 1 107 ? -8.097 19.203 -9.708 1.00 20.57 531 ALA A O 1
ATOM 816 N N . LEU A 1 108 ? -6.776 21.053 -9.380 1.00 20.81 532 LEU A N 1
ATOM 817 C CA . LEU A 1 108 ? -5.509 20.274 -9.387 1.00 19.88 532 LEU A CA 1
ATOM 818 C C . LEU A 1 108 ? -5.453 19.353 -8.162 1.00 17.73 532 LEU A C 1
ATOM 819 O O . LEU A 1 108 ? -4.925 18.224 -8.301 1.00 16.79 532 LEU A O 1
ATOM 824 N N . ASN A 1 109 ? -6.016 19.792 -7.032 1.00 17.18 533 ASN A N 1
ATOM 825 C CA . ASN A 1 109 ? -5.962 18.996 -5.775 1.00 16.01 533 ASN A CA 1
ATOM 826 C C . ASN A 1 109 ? -6.876 17.764 -5.863 1.00 15.50 533 ASN A C 1
ATOM 827 O O . ASN A 1 109 ? -6.569 16.750 -5.179 1.00 14.84 533 ASN A O 1
ATOM 832 N N . ARG A 1 110 ? -7.973 17.851 -6.617 1.00 16.36 534 ARG A N 1
ATOM 833 C CA . ARG A 1 110 ? -8.886 16.694 -6.812 1.00 16.33 534 ARG A CA 1
ATOM 834 C C . ARG A 1 110 ? -8.143 15.728 -7.731 1.00 15.83 534 ARG A C 1
ATOM 835 O O . ARG A 1 110 ? -8.278 15.859 -8.960 1.00 16.38 534 ARG A O 1
ATOM 843 N N . ARG A 1 111 ? -7.410 14.769 -7.156 1.00 14.89 535 ARG A N 1
ATOM 844 C CA . ARG A 1 111 ? -6.546 13.965 -8.041 1.00 14.85 535 ARG A CA 1
ATOM 845 C C . ARG A 1 111 ? -6.202 12.599 -7.445 1.00 13.62 535 ARG A C 1
ATOM 846 O O . ARG A 1 111 ? -6.558 12.312 -6.285 1.00 13.26 535 ARG A O 1
ATOM 854 N N . VAL A 1 112 ? -5.507 11.801 -8.243 1.00 13.57 536 VAL A N 1
ATOM 855 C CA . VAL A 1 112 ? -4.957 10.493 -7.798 1.00 12.83 536 VAL A CA 1
ATOM 856 C C . VAL A 1 112 ? -3.467 10.472 -8.160 1.00 13.44 536 VAL A C 1
ATOM 857 O O . VAL A 1 112 ? -3.103 10.996 -9.233 1.00 14.51 536 VAL A O 1
ATOM 861 N N . GLU A 1 113 ? -2.654 9.939 -7.252 1.00 13.95 537 GLU A N 1
ATOM 862 C CA . GLU A 1 113 ? -1.190 9.769 -7.392 1.00 15.47 537 GLU A CA 1
ATOM 863 C C . GLU A 1 113 ? -0.914 8.261 -7.379 1.00 14.17 537 GLU A C 1
ATOM 864 O O . GLU A 1 113 ? -1.583 7.558 -6.584 1.00 13.92 537 GLU A O 1
ATOM 870 N N . ILE A 1 114 ? -0.025 7.785 -8.245 1.00 13.86 538 ILE A N 1
ATOM 871 C CA . ILE A 1 114 ? 0.323 6.335 -8.288 1.00 13.57 538 ILE A CA 1
ATOM 872 C C . ILE A 1 114 ? 1.818 6.186 -7.995 1.00 13.90 538 ILE A C 1
ATOM 873 O O . ILE A 1 114 ? 2.634 6.952 -8.565 1.00 14.58 538 ILE A O 1
ATOM 878 N N . SER A 1 115 ? 2.147 5.275 -7.080 1.00 13.43 539 SER A N 1
ATOM 879 C CA . SER A 1 115 ? 3.561 4.962 -6.768 1.00 14.48 539 SER A CA 1
ATOM 880 C C . SER A 1 115 ? 3.768 3.470 -7.030 1.00 14.56 539 SER A C 1
ATOM 881 O O . SER A 1 115 ? 2.890 2.686 -6.607 1.00 14.11 539 SER A O 1
ATOM 884 N N . LEU A 1 116 ? 4.842 3.101 -7.729 1.00 15.61 540 LEU A N 1
ATOM 885 C CA . LEU A 1 116 ? 5.121 1.658 -7.992 1.00 16.08 540 LEU A CA 1
ATOM 886 C C . LEU A 1 116 ? 6.188 1.201 -6.987 1.00 17.08 540 LEU A C 1
ATOM 887 O O . LEU A 1 116 ? 7.262 1.819 -6.922 1.00 18.28 540 LEU A O 1
ATOM 892 N N . VAL A 1 117 ? 5.860 0.184 -6.190 1.00 16.83 541 VAL A N 1
ATOM 893 C CA . VAL A 1 117 ? 6.749 -0.264 -5.084 1.00 18.29 541 VAL A CA 1
ATOM 894 C C . VAL A 1 117 ? 7.263 -1.663 -5.405 1.00 19.59 541 VAL A C 1
ATOM 895 O O . VAL A 1 117 ? 6.493 -2.609 -5.501 1.00 18.85 541 VAL A O 1
ATOM 899 N N . PRO A 1 118 ? 8.578 -1.824 -5.638 1.00 22.06 542 PRO A N 1
ATOM 900 C CA . PRO A 1 118 ? 9.129 -3.135 -5.979 1.00 23.77 542 PRO A CA 1
ATOM 901 C C . PRO A 1 118 ? 9.323 -4.114 -4.807 1.00 25.43 542 PRO A C 1
ATOM 902 O O . PRO A 1 118 ? 9.280 -5.315 -5.061 1.00 25.80 542 PRO A O 1
ATOM 906 N N . GLN A 1 119 ? 9.474 -3.610 -3.573 1.00 26.71 543 GLN A N 1
ATOM 907 C CA . GLN A 1 119 ? 9.776 -4.500 -2.410 1.00 29.28 543 GLN A CA 1
ATOM 908 C C . GLN A 1 119 ? 8.574 -5.371 -2.021 1.00 28.75 543 GLN A C 1
ATOM 909 O O . GLN A 1 119 ? 8.790 -6.360 -1.300 1.00 30.15 543 GLN A O 1
ATOM 915 N N . VAL A 1 120 ? 7.367 -5.028 -2.470 1.00 27.43 544 VAL A N 1
ATOM 916 C CA . VAL A 1 120 ? 6.146 -5.804 -2.098 1.00 27.96 544 VAL A CA 1
ATOM 917 C C . VAL A 1 120 ? 5.702 -6.640 -3.306 1.00 28.78 544 VAL A C 1
ATOM 918 O O . VAL A 1 120 ? 5.566 -6.071 -4.404 1.00 27.20 544 VAL A O 1
ATOM 922 N N . ASP A 1 121 ? 5.560 -7.961 -3.133 1.00 32.61 545 ASP A N 1
ATOM 923 C CA . ASP A 1 121 ? 5.095 -8.807 -4.269 1.00 33.46 545 ASP A CA 1
ATOM 924 C C . ASP A 1 121 ? 3.598 -8.506 -4.402 1.00 32.18 545 ASP A C 1
ATOM 925 O O . ASP A 1 121 ? 2.952 -8.220 -3.363 1.00 34.04 545 ASP A O 1
ATOM 930 N N . ALA A 1 122 ? 3.097 -8.408 -5.630 1.00 30.59 546 ALA A N 1
ATOM 931 C CA . ALA A 1 122 ? 1.676 -8.037 -5.807 1.00 28.98 546 ALA A CA 1
ATOM 932 C C . ALA A 1 122 ? 1.085 -8.744 -7.026 1.00 29.51 546 ALA A C 1
ATOM 933 O O . ALA A 1 122 ? -0.143 -8.844 -7.103 1.00 30.83 546 ALA A O 1
ATOM 935 N N . CYS A 1 123 ? 1.936 -9.186 -7.946 1.00 30.34 547 CYS A N 1
ATOM 936 C CA . CYS A 1 123 ? 1.462 -9.851 -9.188 1.00 32.34 547 CYS A CA 1
ATOM 937 C C . CYS A 1 123 ? 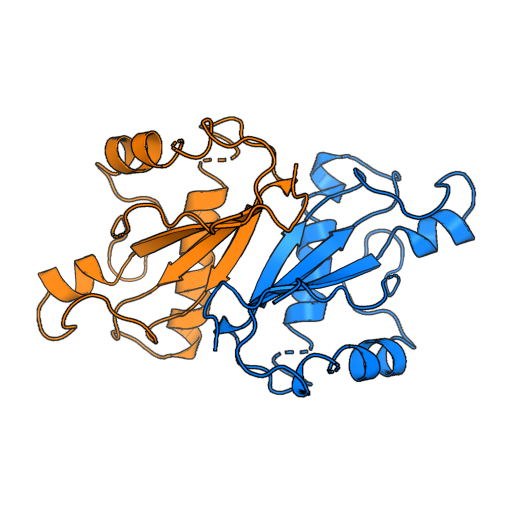2.669 -10.244 -10.047 1.00 33.88 547 CYS A C 1
ATOM 938 O O . CYS A 1 123 ? 3.414 -11.139 -9.617 1.00 35.44 547 CYS A O 1
ATOM 941 N N . PRO B 1 4 ? 16.620 0.661 4.609 1.00 56.43 428 PRO B N 1
ATOM 942 C CA . PRO B 1 4 ? 15.160 0.758 4.564 1.00 53.37 428 PRO B CA 1
ATOM 943 C C . PRO B 1 4 ? 14.528 -0.596 4.206 1.00 50.48 428 PRO B C 1
ATOM 944 O O . PRO B 1 4 ? 14.345 -0.869 3.029 1.00 51.54 428 PRO B O 1
ATOM 948 N N . ASP B 1 5 ? 14.226 -1.410 5.222 1.00 46.13 429 ASP B N 1
ATOM 949 C CA . ASP B 1 5 ? 13.632 -2.750 4.982 1.00 42.56 429 ASP B CA 1
ATOM 950 C C . ASP B 1 5 ? 12.118 -2.733 5.220 1.00 35.66 429 ASP B C 1
ATOM 951 O O . ASP B 1 5 ? 11.668 -2.169 6.245 1.00 34.07 429 ASP B O 1
ATOM 956 N N . VAL B 1 6 ? 11.374 -3.291 4.264 1.00 29.35 430 VAL B N 1
ATOM 957 C CA . VAL B 1 6 ? 9.906 -3.491 4.417 1.00 25.33 430 VAL B CA 1
ATOM 958 C C . VAL B 1 6 ? 9.726 -4.452 5.595 1.00 24.53 430 VAL B C 1
ATOM 959 O O . VAL B 1 6 ? 10.510 -5.415 5.691 1.00 25.20 430 VAL B O 1
ATOM 963 N N . ILE B 1 7 ? 8.811 -4.151 6.508 1.00 22.26 431 ILE B N 1
ATOM 964 C CA . ILE B 1 7 ? 8.603 -5.043 7.684 1.00 23.48 431 ILE B CA 1
ATOM 965 C C . ILE B 1 7 ? 7.304 -5.827 7.487 1.00 21.61 431 ILE B C 1
ATOM 966 O O . ILE B 1 7 ? 6.270 -5.188 7.329 1.00 18.79 431 ILE B O 1
ATOM 971 N N . ARG B 1 8 ? 7.367 -7.161 7.518 1.00 23.38 432 ARG B N 1
ATOM 972 C CA . ARG B 1 8 ? 6.135 -7.987 7.409 1.00 23.13 432 ARG B CA 1
ATOM 973 C C . ARG B 1 8 ? 5.661 -8.362 8.813 1.00 22.97 432 ARG B C 1
ATOM 974 O O . ARG B 1 8 ? 6.480 -8.906 9.591 1.00 24.93 432 ARG B O 1
ATOM 982 N N . LEU B 1 9 ? 4.396 -8.091 9.129 1.00 20.57 433 LEU B N 1
ATOM 983 C CA . LEU B 1 9 ? 3.888 -8.487 10.461 1.00 21.48 433 LEU B CA 1
ATOM 984 C C . LEU B 1 9 ? 3.403 -9.931 10.365 1.00 22.02 433 LEU B C 1
ATOM 985 O O . LEU B 1 9 ? 3.263 -10.425 9.240 1.00 21.71 433 LEU B O 1
ATOM 990 N N . ASP B 1 10 ? 3.183 -10.575 11.507 1.00 23.49 434 ASP B N 1
ATOM 991 C CA . ASP B 1 10 ? 2.667 -11.968 11.502 1.00 25.52 434 ASP B CA 1
ATOM 992 C C . ASP B 1 10 ? 1.270 -11.983 10.869 1.00 23.74 434 ASP B C 1
ATOM 993 O O . ASP B 1 10 ? 0.499 -11.031 11.095 1.00 22.09 434 ASP B O 1
ATOM 998 N N . SER B 1 11 ? 0.979 -13.023 10.086 1.00 24.39 435 SER B N 1
ATOM 999 C CA . SER B 1 11 ? -0.349 -13.241 9.457 1.00 23.10 435 SER B CA 1
ATOM 1000 C C . SER B 1 11 ? -1.425 -13.327 10.532 1.00 22.29 435 SER B C 1
ATOM 1001 O O . SER B 1 11 ? -1.155 -13.836 11.616 1.00 22.59 435 SER B O 1
ATOM 1012 N N . SER B 1 13 ? -5.161 -14.895 10.892 1.00 21.53 437 SER B N 1
ATOM 1013 C CA . SER B 1 13 ? -6.293 -15.675 10.410 1.00 22.27 437 SER B CA 1
ATOM 1014 C C . SER B 1 13 ? -7.497 -15.385 11.319 1.00 22.85 437 SER B C 1
ATOM 1015 O O . SER B 1 13 ? -7.742 -16.174 12.266 1.00 24.68 437 SER B O 1
ATOM 1018 N N . LEU B 1 14 ? -8.243 -14.324 11.004 1.00 21.56 438 LEU B N 1
ATOM 1019 C CA . LEU B 1 14 ? -9.334 -13.796 11.874 1.00 22.45 438 LEU B CA 1
ATOM 1020 C C . LEU B 1 14 ? -10.708 -13.913 11.225 1.00 22.63 438 LEU B C 1
ATOM 1021 O O . LEU B 1 14 ? -11.581 -13.133 11.648 1.00 23.35 438 LEU B O 1
ATOM 1026 N N . PHE B 1 15 ? -10.921 -14.834 10.282 1.00 22.70 439 PHE B N 1
ATOM 1027 C CA . PHE B 1 15 ? -12.221 -14.793 9.557 1.00 23.48 439 PHE B CA 1
ATOM 1028 C C . PHE B 1 15 ? -12.823 -16.175 9.296 1.00 25.75 439 PHE B C 1
ATOM 1029 O O . PHE B 1 15 ? -12.089 -17.106 8.893 1.00 25.77 439 PHE B O 1
ATOM 1037 N N . ASP B 1 16 ? -14.148 -16.255 9.509 1.00 27.83 440 ASP B N 1
ATOM 1038 C CA . ASP B 1 16 ? -14.966 -17.463 9.227 1.00 30.67 440 ASP B CA 1
ATOM 1039 C C . ASP B 1 16 ? -15.356 -17.436 7.748 1.00 30.75 440 ASP B C 1
ATOM 1040 O O . ASP B 1 16 ? -15.269 -16.340 7.126 1.00 28.60 440 ASP B O 1
ATOM 1045 N N . THR B 1 17 ? -15.800 -18.584 7.229 1.00 32.65 441 THR B N 1
ATOM 1046 C CA . THR B 1 17 ? -16.187 -18.721 5.802 1.00 33.91 441 THR B CA 1
ATOM 1047 C C . THR B 1 17 ? -17.171 -17.622 5.392 1.00 34.22 441 THR B C 1
ATOM 1048 O O . THR B 1 17 ? -18.156 -17.418 6.128 1.00 35.74 441 THR B O 1
ATOM 1052 N N . GLY B 1 18 ? -16.869 -16.951 4.271 1.00 33.55 442 GLY B N 1
ATOM 1053 C CA . GLY B 1 18 ? -17.703 -15.915 3.623 1.00 34.17 442 GLY B CA 1
ATOM 1054 C C . GLY B 1 18 ? -17.862 -14.634 4.426 1.00 32.99 442 GLY B C 1
ATOM 1055 O O . GLY B 1 18 ? -18.567 -13.732 3.929 1.00 33.42 442 GLY B O 1
ATOM 1056 N N . LYS B 1 19 ? -17.198 -14.517 5.579 1.00 31.62 443 LYS B N 1
ATOM 1057 C CA . LYS B 1 19 ? -17.381 -13.317 6.444 1.00 31.32 443 LYS B CA 1
ATOM 1058 C C . LYS B 1 19 ? -16.152 -12.406 6.391 1.00 28.38 443 LYS B C 1
ATOM 1059 O O . LYS B 1 19 ? -15.047 -12.922 6.184 1.00 26.17 443 LYS B O 1
ATOM 1065 N N . TRP B 1 20 ? -16.370 -11.105 6.613 1.00 28.40 444 TRP B N 1
ATOM 1066 C CA . TRP B 1 20 ? -15.293 -10.078 6.614 1.00 27.00 444 TRP B CA 1
ATOM 1067 C C . TRP B 1 20 ? -15.241 -9.394 7.984 1.00 26.94 444 TRP B C 1
ATOM 1068 O O . TRP B 1 20 ? -14.344 -8.558 8.193 1.00 25.99 444 TRP B O 1
ATOM 1079 N N . VAL B 1 21 ? -16.187 -9.712 8.870 1.00 28.34 445 VAL B N 1
ATOM 1080 C CA . VAL B 1 21 ? -16.157 -9.145 10.251 1.00 28.91 445 VAL B CA 1
ATOM 1081 C C . VAL B 1 21 ? -15.064 -9.875 11.029 1.00 27.28 445 VAL B C 1
ATOM 1082 O O . VAL B 1 21 ? -14.803 -11.060 10.726 1.00 26.20 445 VAL B O 1
ATOM 1086 N N . LEU B 1 22 ? -14.422 -9.168 11.958 1.00 26.63 446 LEU B N 1
ATOM 1087 C CA . LEU B 1 22 ? -13.363 -9.788 12.791 1.00 25.73 446 LEU B CA 1
ATOM 1088 C C . LEU B 1 22 ? -14.045 -10.785 13.736 1.00 28.32 446 LEU B C 1
ATOM 1089 O O . LEU B 1 22 ? -14.917 -10.356 14.518 1.00 29.83 446 LEU B O 1
ATOM 1094 N N . LYS B 1 23 ? -13.701 -12.072 13.608 1.00 28.86 447 LYS B N 1
ATOM 1095 C CA . LYS B 1 23 ? -14.371 -13.142 14.402 1.00 31.72 447 LYS B CA 1
ATOM 1096 C C . LYS B 1 23 ? -14.045 -12.979 15.884 1.00 32.36 447 LYS B C 1
ATOM 1097 O O . LYS B 1 23 ? -13.092 -12.294 16.263 1.00 30.67 447 LYS B O 1
ATOM 1103 N N . PRO B 1 24 ? -14.843 -13.598 16.775 1.00 35.21 448 PRO B N 1
ATOM 1104 C CA . PRO B 1 24 ? -14.566 -13.546 18.211 1.00 36.21 448 PRO B CA 1
ATOM 1105 C C . PRO B 1 24 ? -13.152 -14.069 18.516 1.00 35.05 448 PRO B C 1
ATOM 1106 O O . PRO B 1 24 ? -12.711 -14.990 17.841 1.00 34.56 448 PRO B O 1
ATOM 1110 N N . GLY B 1 25 ? -12.481 -13.464 19.502 1.00 34.76 449 GLY B N 1
ATOM 1111 C CA . GLY B 1 25 ? -11.123 -13.880 19.910 1.00 33.78 449 GLY B CA 1
ATOM 1112 C C . GLY B 1 25 ? -10.036 -13.339 18.993 1.00 30.17 449 GLY B C 1
ATOM 1113 O O . GLY B 1 25 ? -8.941 -13.941 18.968 1.00 30.01 449 GLY B O 1
ATOM 1114 N N . SER B 1 26 ? -10.302 -12.234 18.289 1.00 27.58 450 SER B N 1
ATOM 1115 C CA . SER B 1 26 ? -9.296 -11.654 17.360 1.00 24.48 450 SER B CA 1
ATOM 1116 C C . SER B 1 26 ? -8.508 -10.521 18.039 1.00 23.86 450 SER B C 1
ATOM 1117 O O . SER B 1 26 ? -7.444 -10.138 17.500 1.00 21.97 450 SER B O 1
ATOM 1120 N N . THR B 1 27 ? -8.959 -10.063 19.213 1.00 25.30 451 THR B N 1
ATOM 1121 C CA . THR B 1 27 ? -8.365 -8.847 19.845 1.00 25.25 451 THR B CA 1
ATOM 1122 C C . THR B 1 27 ? -6.864 -8.981 20.158 1.00 24.95 451 THR B C 1
ATOM 1123 O O . THR B 1 27 ? -6.134 -7.985 19.970 1.00 23.91 451 THR B O 1
ATOM 1127 N N . LYS B 1 28 ? -6.408 -10.140 20.638 1.00 26.32 452 LYS B N 1
ATOM 1128 C CA . LYS B 1 28 ? -4.964 -10.244 21.002 1.00 27.07 452 LYS B CA 1
ATOM 1129 C C . LYS B 1 28 ? -4.073 -10.138 19.759 1.00 24.87 452 LYS B C 1
ATOM 1130 O O . LYS B 1 28 ? -3.002 -9.489 19.878 1.00 24.76 452 LYS B O 1
ATOM 1136 N N . ARG B 1 29 ? -4.476 -10.764 18.639 1.00 23.82 453 ARG B N 1
ATOM 1137 C CA . ARG B 1 29 ? -3.657 -10.706 17.389 1.00 22.36 453 ARG B CA 1
ATOM 1138 C C . ARG B 1 29 ? -3.728 -9.293 16.791 1.00 20.21 453 ARG B C 1
ATOM 1139 O O . ARG B 1 29 ? -2.693 -8.807 16.237 1.00 19.14 453 ARG B O 1
ATOM 1147 N N . LEU B 1 30 ? -4.877 -8.630 16.925 1.00 19.59 454 LEU B N 1
ATOM 1148 C CA . LEU B 1 30 ? -5.010 -7.246 16.402 1.00 18.23 454 LEU B CA 1
ATOM 1149 C C . LEU B 1 30 ? -4.128 -6.298 17.218 1.00 18.77 454 LEU B C 1
ATOM 1150 O O . LEU B 1 30 ? -3.387 -5.479 16.613 1.00 17.36 454 LEU B O 1
ATOM 1155 N N . VAL B 1 31 ? -4.234 -6.382 18.548 1.00 20.82 455 VAL B N 1
ATOM 1156 C CA . VAL B 1 31 ? -3.437 -5.483 19.423 1.00 22.29 455 VAL B CA 1
ATOM 1157 C C . VAL B 1 31 ? -1.955 -5.684 19.069 1.00 22.33 455 VAL B C 1
ATOM 1158 O O . VAL B 1 31 ? -1.230 -4.652 18.926 1.00 22.83 455 VAL B O 1
ATOM 1162 N N . SER B 1 32 ? -1.550 -6.955 18.858 1.00 22.85 456 SER B N 1
ATOM 1163 C CA . SER B 1 32 ? -0.129 -7.274 18.548 1.00 23.42 456 SER B CA 1
ATOM 1164 C C . SER B 1 32 ? 0.323 -6.537 17.272 1.00 21.36 456 SER B C 1
ATOM 1165 O O . SER B 1 32 ? 1.444 -5.962 17.271 1.00 21.43 456 SER B O 1
ATOM 1168 N N . SER B 1 33 ? -0.500 -6.557 16.217 1.00 19.96 457 SER B N 1
ATOM 1169 C CA . SER B 1 33 ? -0.149 -5.839 14.959 1.00 18.38 457 SER B CA 1
ATOM 1170 C C . SER B 1 33 ? -0.131 -4.329 15.219 1.00 18.00 457 SER B C 1
ATOM 1171 O O . SER B 1 33 ? 0.775 -3.641 14.690 1.00 16.88 457 SER B O 1
ATOM 1174 N N . LEU B 1 34 ? -1.081 -3.854 16.030 1.00 18.66 458 LEU B N 1
ATOM 1175 C CA . LEU B 1 34 ? -1.209 -2.416 16.364 1.00 19.45 458 LEU B CA 1
ATOM 1176 C C . LEU B 1 34 ? 0.066 -1.902 17.028 1.00 21.47 458 LEU B C 1
ATOM 1177 O O . LEU B 1 34 ? 0.517 -0.801 16.709 1.00 21.17 458 LEU B O 1
ATOM 1198 N N . ASP B 1 36 ? 3.086 -3.173 16.733 1.00 23.64 460 ASP B N 1
ATOM 1199 C CA . ASP B 1 36 ? 4.123 -3.158 15.707 1.00 23.16 460 ASP B CA 1
ATOM 1200 C C . ASP B 1 36 ? 3.957 -1.901 14.827 1.00 21.29 460 ASP B C 1
ATOM 1201 O O . ASP B 1 36 ? 4.986 -1.320 14.425 1.00 20.83 460 ASP B O 1
ATOM 1206 N N . ILE B 1 37 ? 2.710 -1.490 14.563 1.00 19.63 461 ILE B N 1
ATOM 1207 C CA . ILE B 1 37 ? 2.418 -0.263 13.756 1.00 19.00 461 ILE B CA 1
ATOM 1208 C C . ILE B 1 37 ? 2.844 0.986 14.543 1.00 20.79 461 ILE B C 1
ATOM 1209 O O . ILE B 1 37 ? 3.448 1.894 13.923 1.00 20.64 461 ILE B O 1
ATOM 1214 N N . LYS B 1 38 ? 2.554 1.028 15.849 1.00 22.50 462 LYS B N 1
ATOM 1215 C CA . LYS B 1 38 ? 2.895 2.203 16.692 1.00 25.04 462 LYS B CA 1
ATOM 1216 C C . LYS B 1 38 ? 4.418 2.362 16.750 1.00 26.20 462 LYS B C 1
ATOM 1217 O O . LYS B 1 38 ? 4.874 3.508 16.832 1.00 27.29 462 LYS B O 1
ATOM 1223 N N . ALA B 1 39 ? 5.165 1.265 16.622 1.00 25.95 463 ALA B N 1
ATOM 1224 C CA . ALA B 1 39 ? 6.641 1.346 16.717 1.00 28.22 463 ALA B CA 1
ATOM 1225 C C . ALA B 1 39 ? 7.246 1.982 15.458 1.00 27.47 463 ALA B C 1
ATOM 1226 O O . ALA B 1 39 ? 8.447 2.326 15.516 1.00 28.62 463 ALA B O 1
ATOM 1228 N N . ARG B 1 40 ? 6.453 2.170 14.392 1.00 30.61 464 ARG B N 1
ATOM 1229 C CA . ARG B 1 40 ? 7.008 2.744 13.136 1.00 29.08 464 ARG B CA 1
ATOM 1230 C C . ARG B 1 40 ? 6.049 3.801 12.579 1.00 26.04 464 ARG B C 1
ATOM 1231 O O . ARG B 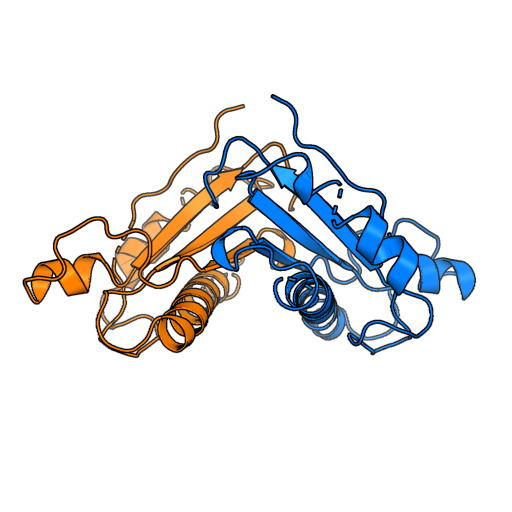1 40 ? 5.487 3.636 11.501 1.00 23.72 464 ARG B O 1
ATOM 1239 N N . PRO B 1 41 ? 5.884 4.957 13.262 1.00 26.15 465 PRO B N 1
ATOM 1240 C CA . PRO B 1 41 ? 4.953 5.988 12.804 1.00 24.49 465 PRO B CA 1
ATOM 1241 C C . PRO B 1 41 ? 5.355 6.562 11.438 1.00 21.93 465 PRO B C 1
ATOM 1242 O O . PRO B 1 41 ? 6.526 6.687 11.173 1.00 22.02 465 PRO B O 1
ATOM 1246 N N . GLY B 1 42 ? 4.369 6.815 10.581 1.00 19.88 466 GLY B N 1
ATOM 1247 C CA . GLY B 1 42 ? 4.657 7.411 9.267 1.00 18.57 466 GLY B CA 1
ATOM 1248 C C . GLY B 1 42 ? 4.924 6.388 8.185 1.00 16.82 466 GLY B C 1
ATOM 1249 O O . GLY B 1 42 ? 4.951 6.794 7.023 1.00 16.43 466 GLY B O 1
ATOM 1250 N N . TRP B 1 43 ? 5.114 5.112 8.533 1.00 16.46 467 TRP B N 1
ATOM 1251 C CA . TRP B 1 43 ? 5.350 4.062 7.502 1.00 15.40 467 TRP B CA 1
ATOM 1252 C C . TRP B 1 43 ? 4.023 3.717 6.810 1.00 13.93 467 TRP B C 1
ATOM 1253 O O . TRP B 1 43 ? 2.977 3.720 7.495 1.00 14.27 467 TRP B O 1
ATOM 1264 N N . LEU B 1 44 ? 4.046 3.460 5.502 1.00 12.94 468 LEU B N 1
ATOM 1265 C CA . LEU B 1 44 ? 2.802 3.030 4.814 1.00 11.99 468 LEU B CA 1
ATOM 1266 C C . LEU B 1 44 ? 2.407 1.648 5.356 1.00 11.47 468 LEU B C 1
ATOM 1267 O O . LEU B 1 44 ? 3.289 0.755 5.434 1.00 11.79 468 LEU B O 1
ATOM 1272 N N . ILE B 1 45 ? 1.126 1.478 5.678 1.00 10.97 469 ILE B N 1
ATOM 1273 C CA . ILE B 1 45 ? 0.595 0.206 6.235 1.00 10.82 469 ILE B CA 1
ATOM 1274 C C . ILE B 1 45 ? -0.145 -0.483 5.097 1.00 10.09 469 ILE B C 1
ATOM 1275 O O . ILE B 1 45 ? -1.274 -0.070 4.781 1.00 10.07 469 ILE B O 1
ATOM 1280 N N . VAL B 1 46 ? 0.511 -1.457 4.476 1.00 9.79 470 VAL B N 1
ATOM 1281 C CA . VAL B 1 46 ? -0.152 -2.189 3.368 1.00 9.49 470 VAL B CA 1
ATOM 1282 C C . VAL B 1 46 ? -0.920 -3.340 4.016 1.00 9.48 470 VAL B C 1
ATOM 1283 O O . VAL B 1 46 ? -0.291 -4.232 4.630 1.00 9.82 470 VAL B O 1
ATOM 1287 N N . VAL B 1 47 ? -2.242 -3.268 3.928 1.00 9.52 471 VAL B N 1
ATOM 1288 C CA . VAL B 1 47 ? -3.152 -4.274 4.535 1.00 9.79 471 VAL B CA 1
ATOM 1289 C C . VAL B 1 47 ? -3.643 -5.182 3.404 1.00 9.62 471 VAL B C 1
ATOM 1290 O O . VAL B 1 47 ? -4.416 -4.699 2.572 1.00 9.78 471 VAL B O 1
ATOM 1294 N N . ALA B 1 48 ? -3.191 -6.437 3.377 1.00 9.67 472 ALA B N 1
ATOM 1295 C CA . ALA B 1 48 ? -3.557 -7.360 2.273 1.00 9.81 472 ALA B CA 1
ATOM 1296 C C . ALA B 1 48 ? -4.473 -8.467 2.783 1.00 10.18 472 ALA B C 1
ATOM 1297 O O . ALA B 1 48 ? -4.093 -9.157 3.743 1.00 10.63 472 ALA B O 1
ATOM 1299 N N . GLY B 1 49 ? -5.618 -8.625 2.125 1.00 10.52 473 GLY B N 1
ATOM 1300 C CA . GLY B 1 49 ? -6.607 -9.652 2.487 1.00 11.17 473 GLY B CA 1
ATOM 1301 C C . GLY B 1 49 ? -6.464 -10.879 1.609 1.00 11.51 473 GLY B C 1
ATOM 1302 O O . GLY B 1 49 ? -5.987 -10.757 0.450 1.00 11.60 473 GLY B O 1
ATOM 1303 N N . HIS B 1 50 ? -6.897 -12.019 2.140 1.00 12.27 474 HIS B N 1
ATOM 1304 C CA . HIS B 1 50 ? -6.793 -13.330 1.465 1.00 12.88 474 HIS B CA 1
ATOM 1305 C C . HIS B 1 50 ? -8.030 -14.164 1.798 1.00 13.71 474 HIS B C 1
ATOM 1306 O O . HIS B 1 50 ? -8.675 -13.898 2.836 1.00 14.00 474 HIS B O 1
ATOM 1313 N N . THR B 1 51 ? -8.306 -15.156 0.964 1.00 14.64 475 THR B N 1
ATOM 1314 C CA . THR B 1 51 ? -9.449 -16.085 1.172 1.00 15.96 475 THR B CA 1
ATOM 1315 C C . THR B 1 51 ? -8.969 -17.521 0.959 1.00 17.02 475 THR B C 1
ATOM 1316 O O . THR B 1 51 ? -7.850 -17.695 0.441 1.00 16.58 475 THR B O 1
ATOM 1320 N N . ASP B 1 52 ? -9.766 -18.498 1.405 1.00 18.65 476 ASP B N 1
ATOM 1321 C CA . ASP B 1 52 ? -9.472 -19.914 1.071 1.00 20.60 476 ASP B CA 1
ATOM 1322 C C . ASP B 1 52 ? -9.979 -20.090 -0.370 1.00 21.35 476 ASP B C 1
ATOM 1323 O O . ASP B 1 52 ? -10.535 -19.112 -0.919 1.00 20.46 476 ASP B O 1
ATOM 1328 N N . SER B 1 53 ? -9.824 -21.270 -0.967 1.00 23.23 477 SER B N 1
ATOM 1329 C CA . SER B 1 53 ? -10.233 -21.420 -2.391 1.00 24.47 477 SER B CA 1
ATOM 1330 C C . SER B 1 53 ? -11.718 -21.804 -2.536 1.00 25.35 477 SER B C 1
ATOM 1331 O O . SER B 1 53 ? -12.111 -22.105 -3.652 1.00 26.15 477 SER B O 1
ATOM 1334 N N . VAL B 1 54 ? -12.513 -21.778 -1.457 1.00 26.76 478 VAL B N 1
ATOM 1335 C CA . VAL B 1 54 ? -13.972 -22.120 -1.549 1.00 28.13 478 VAL B CA 1
ATOM 1336 C C . VAL B 1 54 ? -14.691 -20.973 -2.271 1.00 28.41 478 VAL B C 1
ATOM 1337 O O . VAL B 1 54 ? -14.293 -19.814 -2.073 1.00 26.56 478 VAL B O 1
ATOM 1341 N N . GLY B 1 55 ? -15.684 -21.287 -3.108 1.00 30.31 479 GLY B N 1
ATOM 1342 C CA . GLY B 1 55 ? -16.426 -20.243 -3.842 1.00 32.65 479 GLY B CA 1
ATOM 1343 C C . GLY B 1 55 ? -15.751 -19.909 -5.162 1.00 34.60 479 GLY B C 1
ATOM 1344 O O . GLY B 1 55 ? -14.899 -20.712 -5.596 1.00 34.85 479 GLY B O 1
ATOM 1345 N N . GLU B 1 56 ? -16.084 -18.762 -5.771 1.00 36.84 480 GLU B N 1
ATOM 1346 C CA . GLU B 1 56 ? -15.488 -18.420 -7.097 1.00 39.00 480 GLU B CA 1
ATOM 1347 C C . GLU B 1 56 ? -14.486 -17.264 -6.942 1.00 36.90 480 GLU B C 1
ATOM 1348 O O . GLU B 1 56 ? -14.606 -16.462 -5.978 1.00 33.37 480 GLU B O 1
ATOM 1354 N N . GLU B 1 57 ? -13.511 -17.236 -7.854 1.00 37.03 481 GLU B N 1
ATOM 1355 C CA . GLU B 1 57 ? -12.368 -16.282 -7.875 1.00 37.14 481 GLU B CA 1
ATOM 1356 C C . GLU B 1 57 ? -12.833 -14.829 -7.676 1.00 35.62 481 GLU B C 1
ATOM 1357 O O . GLU B 1 57 ? -12.334 -14.180 -6.735 1.00 33.92 481 GLU B O 1
ATOM 1363 N N . LYS B 1 58 ? -13.745 -14.340 -8.518 1.00 36.39 482 LYS B N 1
ATOM 1364 C CA . LYS B 1 58 ? -14.196 -12.921 -8.439 1.00 36.73 482 LYS B CA 1
ATOM 1365 C C . LYS B 1 58 ? -14.747 -12.602 -7.043 1.00 33.52 482 LYS B C 1
ATOM 1366 O O . LYS B 1 58 ? -14.301 -11.598 -6.446 1.00 31.80 482 LYS B O 1
ATOM 1372 N N . ALA B 1 59 ? -15.671 -13.423 -6.537 1.00 32.93 483 ALA B N 1
ATOM 1373 C CA . ALA B 1 59 ? -16.263 -13.168 -5.202 1.00 31.42 483 ALA B CA 1
ATOM 1374 C C . ALA B 1 59 ? -15.157 -13.157 -4.138 1.00 27.47 483 ALA B C 1
ATOM 1375 O O . ALA B 1 59 ? -15.197 -12.282 -3.245 1.00 26.99 483 ALA B O 1
ATOM 1377 N N . ASN B 1 60 ? -14.198 -14.078 -4.253 1.00 25.05 484 ASN B N 1
ATOM 1378 C CA . ASN B 1 60 ? -13.086 -14.162 -3.270 1.00 22.55 484 ASN B CA 1
ATOM 1379 C C . ASN B 1 60 ? -12.245 -12.885 -3.365 1.00 21.64 484 ASN B C 1
ATOM 1380 O O . ASN B 1 60 ? -11.826 -12.386 -2.312 1.00 19.38 484 ASN B O 1
ATOM 1385 N N . GLN B 1 61 ? -12.025 -12.375 -4.570 1.00 23.25 485 GLN B N 1
ATOM 1386 C CA . GLN B 1 61 ? -11.289 -11.097 -4.716 1.00 23.49 485 GLN B CA 1
ATOM 1387 C C . GLN B 1 61 ? -11.971 -10.018 -3.869 1.00 22.79 485 GLN B C 1
ATOM 1388 O O . GLN B 1 61 ? -11.315 -9.426 -3.026 1.00 21.64 485 GLN B O 1
ATOM 1394 N N . LEU B 1 62 ? -13.256 -9.800 -4.089 1.00 23.92 486 LEU B N 1
ATOM 1395 C CA . LEU B 1 62 ? -13.952 -8.738 -3.316 1.00 24.40 486 LEU B CA 1
ATOM 1396 C C . LEU B 1 62 ? -13.924 -9.074 -1.821 1.00 22.12 486 LEU B C 1
ATOM 1397 O O . LEU B 1 62 ? -13.776 -8.149 -1.018 1.00 21.50 486 LEU B O 1
ATOM 1402 N N . LEU B 1 63 ? -14.091 -10.348 -1.468 1.00 24.24 487 LEU B N 1
ATOM 1403 C CA . LEU B 1 63 ? -14.099 -10.732 -0.031 1.00 23.21 487 LEU B CA 1
ATOM 1404 C C . LEU B 1 63 ? -12.746 -10.407 0.608 1.00 20.50 487 LEU B C 1
ATOM 1405 O O . LEU B 1 63 ? -12.750 -9.950 1.774 1.00 19.70 487 LEU B O 1
ATOM 1410 N N . SER B 1 64 ? -11.646 -10.694 -0.102 1.00 19.35 488 SER B N 1
ATOM 1411 C CA . SER B 1 64 ? -10.285 -10.436 0.438 1.00 17.36 488 SER B CA 1
ATOM 1412 C C . SER B 1 64 ? -10.119 -8.940 0.701 1.00 16.23 488 SER B C 1
ATOM 1413 O O . SER B 1 64 ? -9.442 -8.553 1.667 1.00 14.63 488 SER B O 1
ATOM 1416 N N . LEU B 1 65 ? -10.737 -8.132 -0.148 1.00 17.18 489 LEU B N 1
ATOM 1417 C CA . LEU B 1 65 ? -10.602 -6.669 -0.005 1.00 16.82 489 LEU B CA 1
ATOM 1418 C C . LEU B 1 65 ? -11.435 -6.229 1.202 1.00 16.68 489 LEU B C 1
ATOM 1419 O O . LEU B 1 65 ? -10.935 -5.408 1.979 1.00 15.32 489 LEU B O 1
ATOM 1424 N N . LYS B 1 66 ? -12.616 -6.824 1.389 1.00 18.27 490 LYS B N 1
ATOM 1425 C CA . LYS B 1 66 ? -13.470 -6.463 2.556 1.00 19.06 490 LYS B CA 1
ATOM 1426 C C . LYS B 1 66 ? -12.738 -6.804 3.857 1.00 17.44 490 LYS B C 1
ATOM 1427 O O . LYS B 1 66 ? -12.891 -6.057 4.848 1.00 17.35 490 LYS B O 1
ATOM 1433 N N . ARG B 1 67 ? -11.948 -7.877 3.838 1.00 16.30 491 ARG B N 1
ATOM 1434 C CA . ARG B 1 67 ? -11.226 -8.320 5.056 1.00 15.43 491 ARG B CA 1
ATOM 1435 C C . ARG B 1 67 ? -10.140 -7.301 5.384 1.00 14.03 491 ARG B C 1
ATOM 1436 O O . ARG B 1 67 ? -10.008 -6.951 6.578 1.00 13.80 491 ARG B O 1
ATOM 1444 N N . ALA B 1 68 ? -9.420 -6.863 4.351 1.00 13.10 492 ALA B N 1
ATOM 1445 C CA . ALA B 1 68 ? -8.365 -5.843 4.510 1.00 12.49 492 ALA B CA 1
ATOM 1446 C C . ALA B 1 68 ? -9.011 -4.569 5.061 1.00 12.90 492 ALA B C 1
ATOM 1447 O O . ALA B 1 68 ? -8.446 -3.975 5.980 1.00 12.66 492 ALA B O 1
ATOM 1449 N N . GLU B 1 69 ? -10.214 -4.243 4.596 1.00 14.44 493 GLU B N 1
ATOM 1450 C CA . GLU B 1 69 ? -10.917 -3.018 5.074 1.00 15.75 493 GLU B CA 1
ATOM 1451 C C . GLU B 1 69 ? -11.360 -3.188 6.536 1.00 16.25 493 GLU B C 1
ATOM 1452 O O . GLU B 1 69 ? -11.344 -2.180 7.264 1.00 16.35 493 GLU B O 1
ATOM 1458 N N . SER B 1 70 ? -11.774 -4.393 6.938 1.00 17.01 494 SER B N 1
ATOM 1459 C CA . SER B 1 70 ? -12.194 -4.611 8.353 1.00 18.21 494 SER B CA 1
ATOM 1460 C C . SER B 1 70 ? -10.998 -4.374 9.274 1.00 17.21 494 SER B C 1
ATOM 1461 O O . SER B 1 70 ? -11.177 -3.736 10.335 1.00 18.03 494 SER B O 1
ATOM 1464 N N . VAL B 1 71 ? -9.824 -4.873 8.874 1.00 16.17 495 VAL B N 1
ATOM 1465 C CA . VAL B 1 71 ? -8.593 -4.710 9.703 1.00 15.58 495 VAL B CA 1
ATOM 1466 C C . VAL B 1 71 ? -8.204 -3.236 9.716 1.00 15.63 495 VAL B C 1
ATOM 1467 O O . VAL B 1 71 ? -7.911 -2.725 10.813 1.00 15.91 495 VAL B O 1
ATOM 1471 N N . ARG B 1 72 ? -8.210 -2.587 8.548 1.00 15.46 496 ARG B N 1
ATOM 1472 C CA . ARG B 1 72 ? -7.858 -1.147 8.459 1.00 16.23 496 ARG B CA 1
ATOM 1473 C C . ARG B 1 72 ? -8.762 -0.360 9.402 1.00 17.00 496 ARG B C 1
ATOM 1474 O O . ARG B 1 72 ? -8.226 0.425 10.234 1.00 17.04 496 ARG B O 1
ATOM 1482 N N . ASP B 1 73 ? -10.071 -0.602 9.309 1.00 17.56 497 ASP B N 1
ATOM 1483 C CA . ASP B 1 73 ? -11.059 0.142 10.134 1.00 19.43 497 ASP B CA 1
ATOM 1484 C C . ASP B 1 73 ? -10.773 -0.077 11.622 1.00 19.28 497 ASP B C 1
ATOM 1485 O O . ASP B 1 73 ? -10.906 0.893 12.384 1.00 19.91 497 ASP B O 1
ATOM 1490 N N . TRP B 1 74 ? -10.413 -1.303 12.012 1.00 18.55 498 TRP B N 1
ATOM 1491 C CA . TRP B 1 74 ? -10.119 -1.575 13.444 1.00 19.20 498 TRP B CA 1
ATOM 1492 C C . TRP B 1 74 ? -8.904 -0.759 13.874 1.00 18.89 498 TRP B C 1
ATOM 1493 O O . TRP B 1 74 ? -8.938 -0.086 14.897 1.00 19.83 498 TRP B O 1
ATOM 1512 N N . ARG B 1 76 ? -7.627 1.897 12.558 1.00 19.16 500 ARG B N 1
ATOM 1513 C CA . ARG B 1 76 ? -7.892 3.325 12.515 1.00 21.18 500 ARG B CA 1
ATOM 1514 C C . ARG B 1 76 ? -8.791 3.763 13.680 1.00 22.46 500 ARG B C 1
ATOM 1515 O O . ARG B 1 76 ? -8.401 4.700 14.403 1.00 23.92 500 ARG B O 1
ATOM 1523 N N . ASP B 1 77 ? -9.918 3.077 13.883 1.00 22.84 501 ASP B N 1
ATOM 1524 C CA . ASP B 1 77 ? -10.943 3.529 14.867 1.00 25.17 501 ASP B CA 1
ATOM 1525 C C . ASP B 1 77 ? -10.632 3.052 16.295 1.00 26.20 501 ASP B C 1
ATOM 1526 O O . ASP B 1 77 ? -10.840 3.853 17.231 1.00 27.90 501 ASP B O 1
ATOM 1531 N N . THR B 1 78 ? -10.160 1.816 16.458 1.00 25.21 502 THR B N 1
ATOM 1532 C CA . THR B 1 78 ? -9.862 1.282 17.813 1.00 26.73 502 THR B CA 1
ATOM 1533 C C . THR B 1 78 ? -8.409 1.601 18.186 1.00 26.40 502 THR B C 1
ATOM 1534 O O . THR B 1 78 ? -8.152 1.815 19.386 1.00 28.32 502 THR B O 1
ATOM 1538 N N . GLY B 1 79 ? -7.518 1.669 17.191 1.00 24.52 503 GLY B N 1
ATOM 1539 C CA . GLY B 1 79 ? -6.078 1.915 17.423 1.00 25.12 503 GLY B CA 1
ATOM 1540 C C . GLY B 1 79 ? -5.640 3.348 17.121 1.00 25.52 503 GLY B C 1
ATOM 1541 O O . GLY B 1 79 ? -4.398 3.613 17.224 1.00 26.83 503 GLY B O 1
ATOM 1542 N N . ASP B 1 80 ? -6.623 4.245 16.864 1.00 26.52 504 ASP B N 1
ATOM 1543 C CA . ASP B 1 80 ? -6.293 5.676 16.608 1.00 27.58 504 ASP B CA 1
ATOM 1544 C C . ASP B 1 80 ? -5.151 5.845 15.598 1.00 25.30 504 ASP B C 1
ATOM 1545 O O . ASP B 1 80 ? -4.341 6.776 15.792 1.00 25.95 504 ASP B O 1
ATOM 1550 N N . VAL B 1 81 ? -5.080 5.009 14.560 1.00 22.45 505 VAL B N 1
ATOM 1551 C CA . VAL B 1 81 ? -4.019 5.202 13.520 1.00 21.08 505 VAL B CA 1
ATOM 1552 C C . VAL B 1 81 ? -4.605 6.107 12.437 1.00 20.40 505 VAL B C 1
ATOM 1553 O O . VAL B 1 81 ? -5.721 5.869 11.997 1.00 19.50 505 VAL B O 1
ATOM 1557 N N . PRO B 1 82 ? -3.916 7.188 11.989 1.00 21.31 506 PRO B N 1
ATOM 1558 C CA . PRO B 1 82 ? -4.480 8.074 10.966 1.00 21.71 506 PRO B CA 1
ATOM 1559 C C . PRO B 1 82 ? -4.968 7.294 9.734 1.00 20.53 506 PRO B C 1
ATOM 1560 O O . PRO B 1 82 ? -4.297 6.363 9.314 1.00 18.52 506 PRO B O 1
ATOM 1564 N N . ASP B 1 83 ? -6.093 7.723 9.152 1.00 21.99 507 ASP B N 1
ATOM 1565 C CA . ASP B 1 83 ? -6.684 6.971 8.011 1.00 22.47 507 ASP B CA 1
ATOM 1566 C C . ASP B 1 83 ? -5.741 6.980 6.793 1.00 20.04 507 ASP B C 1
ATOM 1567 O O . ASP B 1 83 ? -5.780 5.993 6.050 1.00 17.84 507 ASP B O 1
ATOM 1572 N N . SER B 1 84 ? -4.869 7.991 6.655 1.00 19.65 508 SER B N 1
ATOM 1573 C CA . SER B 1 84 ? -3.976 8.085 5.462 1.00 19.19 508 SER B CA 1
ATOM 1574 C C . SER B 1 84 ? -2.784 7.116 5.554 1.00 18.16 508 SER B C 1
ATOM 1575 O O . SER B 1 84 ? -2.010 7.044 4.561 1.00 17.99 508 SER B O 1
ATOM 1578 N N . CYS B 1 85 ? -2.591 6.447 6.692 1.00 17.16 509 CYS B N 1
ATOM 1579 C CA . CYS B 1 85 ? -1.437 5.510 6.802 1.00 16.88 509 CYS B CA 1
ATOM 1580 C C . CYS B 1 85 ? -1.677 4.229 5.989 1.00 14.73 509 CYS B C 1
ATOM 1581 O O . CYS B 1 85 ? -0.691 3.563 5.644 1.00 14.36 509 CYS B O 1
ATOM 1584 N N . PHE B 1 86 ? -2.937 3.910 5.692 1.00 13.54 510 PHE B N 1
ATOM 1585 C CA . PHE B 1 86 ? -3.277 2.592 5.095 1.00 12.34 510 PHE B CA 1
ATOM 1586 C C . PHE B 1 86 ? -3.449 2.583 3.574 1.00 12.20 510 PHE B C 1
ATOM 1587 O O . PHE B 1 86 ? -3.832 3.588 2.957 1.00 12.57 510 PHE B O 1
ATOM 1595 N N . ALA B 1 87 ? -3.111 1.418 3.010 1.00 11.33 511 ALA B N 1
ATOM 1596 C CA . ALA B 1 87 ? -3.313 1.036 1.599 1.00 11.39 511 ALA B CA 1
ATOM 1597 C C . ALA B 1 87 ? -3.876 -0.382 1.644 1.00 10.88 511 ALA B C 1
ATOM 1598 O O . ALA B 1 87 ? -3.201 -1.261 2.256 1.00 10.46 511 ALA B O 1
ATOM 1600 N N . VAL B 1 88 ? -5.099 -0.565 1.138 1.00 11.17 512 VAL B N 1
ATOM 1601 C CA . VAL B 1 88 ? -5.782 -1.887 1.201 1.00 10.96 512 VAL B CA 1
ATOM 1602 C C . VAL B 1 88 ? -5.619 -2.622 -0.127 1.00 11.03 512 VAL B C 1
ATOM 1603 O O . VAL B 1 88 ? -5.820 -2.026 -1.193 1.00 11.81 512 VAL B O 1
ATOM 1607 N N . GLN B 1 89 ? -5.298 -3.914 -0.020 1.00 10.57 513 GLN B N 1
ATOM 1608 C CA . GLN B 1 89 ? -5.000 -4.795 -1.169 1.00 10.99 513 GLN B CA 1
ATOM 1609 C C . GLN B 1 89 ? -5.742 -6.115 -0.994 1.00 11.28 513 GLN B C 1
ATOM 1610 O O . GLN B 1 89 ? -5.927 -6.536 0.163 1.00 10.83 513 GLN B O 1
ATOM 1616 N N . GLY B 1 90 ? -6.142 -6.733 -2.101 1.00 12.33 514 GLY B N 1
ATOM 1617 C CA . GLY B 1 90 ? -6.809 -8.043 -2.016 1.00 13.13 514 GLY B CA 1
ATOM 1618 C C . GLY B 1 90 ? -6.143 -9.021 -2.951 1.00 14.04 514 GLY B C 1
ATOM 1619 O O . GLY B 1 90 ? -5.924 -8.644 -4.108 1.00 14.66 514 GLY B O 1
ATOM 1620 N N . TYR B 1 91 ? -5.793 -10.202 -2.441 1.00 14.37 515 TYR B N 1
ATOM 1621 C CA . TYR B 1 91 ? -5.191 -11.290 -3.250 1.00 15.76 515 TYR B CA 1
ATOM 1622 C C . TYR B 1 91 ? -6.233 -12.375 -3.527 1.00 17.25 515 TYR B C 1
ATOM 1623 O O . TYR B 1 91 ? -5.935 -13.324 -4.254 1.00 18.57 515 TYR B O 1
ATOM 1632 N N . GLY B 1 92 ? -7.419 -12.255 -2.934 1.00 17.53 516 GLY B N 1
ATOM 1633 C CA . GLY B 1 92 ? -8.425 -13.309 -3.150 1.00 19.46 516 GLY B CA 1
ATOM 1634 C C . GLY B 1 92 ? -7.875 -14.647 -2.697 1.00 20.32 516 GLY B C 1
ATOM 1635 O O . GLY B 1 92 ? -7.181 -14.676 -1.660 1.00 18.94 516 GLY B O 1
ATOM 1636 N N . GLU B 1 93 ? -8.108 -15.696 -3.487 1.00 22.73 517 GLU B N 1
ATOM 1637 C CA . GLU B 1 93 ? -7.666 -17.071 -3.132 1.00 24.61 517 GLU B CA 1
ATOM 1638 C C . GLU B 1 93 ? -6.315 -17.388 -3.778 1.00 24.99 517 GLU B C 1
ATOM 1639 O O . GLU B 1 93 ? -5.921 -18.564 -3.734 1.00 26.43 517 GLU B O 1
ATOM 1645 N N . SER B 1 94 ? -5.619 -16.384 -4.305 1.00 24.21 518 SER B N 1
ATOM 1646 C CA . SER B 1 94 ? -4.391 -16.657 -5.097 1.00 25.50 518 SER B CA 1
ATOM 1647 C C . SER B 1 94 ? -3.161 -17.037 -4.259 1.00 26.02 518 SER B C 1
ATOM 1648 O O . SER B 1 94 ? -2.276 -17.688 -4.862 1.00 27.45 518 SER B O 1
ATOM 1651 N N . ARG B 1 95 ? -3.062 -16.667 -2.967 1.00 22.20 519 ARG B N 1
ATOM 1652 C CA . ARG B 1 95 ? -1.784 -16.983 -2.247 1.00 22.84 519 ARG B CA 1
ATOM 1653 C C . ARG B 1 95 ? -1.984 -17.631 -0.883 1.00 21.70 519 ARG B C 1
ATOM 1654 O O . ARG B 1 95 ? -1.735 -17.011 0.148 1.00 20.80 519 ARG B O 1
ATOM 1662 N N . PRO B 1 96 ? -2.359 -18.925 -0.836 1.00 22.63 520 PRO B N 1
ATOM 1663 C CA . PRO B 1 96 ? -2.518 -19.617 0.440 1.00 21.57 520 PRO B CA 1
ATOM 1664 C C . PRO B 1 96 ? -1.190 -19.798 1.204 1.00 21.85 520 PRO B C 1
ATOM 1665 O O . PRO B 1 96 ? -0.123 -19.777 0.585 1.00 21.87 520 PRO B O 1
ATOM 1669 N N . ILE B 1 97 ? -1.292 -19.879 2.536 1.00 21.22 521 ILE B N 1
ATOM 1670 C CA . ILE B 1 97 ? -0.134 -20.180 3.435 1.00 22.31 521 ILE B CA 1
ATOM 1671 C C . ILE B 1 97 ? -0.327 -21.617 3.940 1.00 23.10 521 ILE B C 1
ATOM 1672 O O . ILE B 1 97 ? 0.585 -22.163 4.590 1.00 23.87 521 ILE B O 1
ATOM 1677 N N . ALA B 1 98 ? -1.483 -22.214 3.641 1.00 22.62 522 ALA B N 1
ATOM 1678 C CA . ALA B 1 98 ? -1.754 -23.591 4.114 1.00 23.66 522 ALA B CA 1
ATOM 1679 C C . ALA B 1 98 ? -2.598 -24.347 3.085 1.00 23.49 522 ALA B C 1
ATOM 1680 O O . ALA B 1 98 ? -3.148 -23.711 2.176 1.00 22.28 522 ALA B O 1
ATOM 1682 N N . THR B 1 99 ? -2.671 -25.672 3.217 1.00 24.74 523 THR B N 1
ATOM 1683 C CA . THR B 1 99 ? -3.472 -26.469 2.254 1.00 25.34 523 THR B CA 1
ATOM 1684 C C . THR B 1 99 ? -4.941 -26.052 2.360 1.00 24.21 523 THR B C 1
ATOM 1685 O O . THR B 1 99 ? -5.362 -25.658 3.465 1.00 24.05 523 THR B O 1
ATOM 1689 N N . ASN B 1 100 ? -5.665 -26.074 1.238 1.00 24.42 524 ASN B N 1
ATOM 1690 C CA . ASN B 1 100 ? -7.130 -25.812 1.260 1.00 24.45 524 ASN B CA 1
ATOM 1691 C C . ASN B 1 100 ? -7.865 -27.153 1.362 1.00 26.98 524 ASN B C 1
ATOM 1692 O O . ASN B 1 100 ? -9.108 -27.134 1.316 1.00 27.18 524 ASN B O 1
ATOM 1697 N N . ASP B 1 101 ? -7.118 -28.254 1.542 1.00 28.91 525 ASP B N 1
ATOM 1698 C CA . ASP B 1 101 ? -7.703 -29.628 1.590 1.00 31.95 525 ASP B CA 1
ATOM 1699 C C . ASP B 1 101 ? -8.189 -30.005 2.997 1.00 31.79 525 ASP B C 1
ATOM 1700 O O . ASP B 1 101 ? -8.646 -31.144 3.148 1.00 32.91 525 ASP B O 1
ATOM 1705 N N . THR B 1 102 ? -8.031 -29.123 3.989 1.00 30.14 526 THR B N 1
ATOM 1706 C CA . THR B 1 102 ? -8.544 -29.395 5.359 1.00 30.61 526 THR B CA 1
ATOM 1707 C C . THR B 1 102 ? -9.242 -28.140 5.873 1.00 29.23 526 THR B C 1
ATOM 1708 O O . THR B 1 102 ? -8.966 -27.038 5.395 1.00 27.81 526 THR B O 1
ATOM 1712 N N . PRO B 1 103 ? -10.178 -28.267 6.838 1.00 30.47 527 PRO B N 1
ATOM 1713 C CA . PRO B 1 103 ? -10.860 -27.108 7.408 1.00 30.06 527 PRO B CA 1
ATOM 1714 C C . PRO B 1 103 ? -9.889 -26.162 8.133 1.00 28.86 527 PRO B C 1
ATOM 1715 O O . PRO B 1 103 ? -10.087 -24.980 8.040 1.00 27.90 527 PRO B O 1
ATOM 1719 N N . GLU B 1 104 ? -8.883 -26.717 8.822 1.00 29.79 528 GLU B N 1
ATOM 1720 C CA . GLU B 1 104 ? -7.889 -25.920 9.592 1.00 29.74 528 GLU B CA 1
ATOM 1721 C C . GLU B 1 104 ? -7.018 -25.131 8.604 1.00 26.81 528 GLU B C 1
ATOM 1722 O O . GLU B 1 104 ? -6.761 -23.937 8.853 1.00 25.25 528 GLU B O 1
ATOM 1728 N N . GLY B 1 105 ? -6.600 -25.778 7.515 1.00 25.94 529 GLY B N 1
ATOM 1729 C CA . GLY B 1 105 ? -5.794 -25.090 6.491 1.00 23.87 529 GLY B CA 1
ATOM 1730 C C . GLY B 1 105 ? -6.597 -23.969 5.855 1.00 21.87 529 GLY B C 1
ATOM 1731 O O . GLY B 1 105 ? -6.047 -22.867 5.661 1.00 20.07 529 GLY B O 1
ATOM 1732 N N . ARG B 1 106 ? -7.871 -24.236 5.564 1.00 21.76 530 ARG B N 1
ATOM 1733 C CA . ARG B 1 106 ? -8.738 -23.198 4.952 1.00 20.71 530 ARG B CA 1
ATOM 1734 C C . ARG B 1 106 ? -8.891 -22.052 5.948 1.00 20.01 530 ARG B C 1
ATOM 1735 O O . ARG B 1 106 ? -8.883 -20.884 5.501 1.00 18.80 530 ARG B O 1
ATOM 1743 N N . ALA B 1 107 ? -8.965 -22.366 7.244 1.00 21.04 531 ALA B N 1
ATOM 1744 C CA . ALA B 1 107 ? -9.110 -21.285 8.247 1.00 21.07 531 ALA B CA 1
ATOM 1745 C C . ALA B 1 107 ? -7.835 -20.440 8.265 1.00 19.91 531 ALA B C 1
ATOM 1746 O O . ALA B 1 107 ? -7.957 -19.216 8.432 1.00 19.08 531 ALA B O 1
ATOM 1748 N N . LEU B 1 108 ? -6.669 -21.069 8.081 1.00 20.06 532 LEU B N 1
ATOM 1749 C CA . LEU B 1 108 ? -5.394 -20.305 8.092 1.00 19.65 532 LEU B CA 1
ATOM 1750 C C . LEU B 1 108 ? -5.359 -19.376 6.877 1.00 17.71 532 LEU B C 1
ATOM 1751 O O . LEU B 1 108 ? -4.872 -18.241 7.028 1.00 16.96 532 LEU B O 1
ATOM 1756 N N . ASN B 1 109 ? -5.948 -19.810 5.762 1.00 17.28 533 ASN B N 1
ATOM 1757 C CA . ASN B 1 109 ? -5.930 -19.011 4.508 1.00 16.26 533 ASN B CA 1
ATOM 1758 C C . ASN B 1 109 ? -6.895 -17.817 4.601 1.00 15.70 533 ASN B C 1
ATOM 1759 O O . ASN B 1 109 ? -6.689 -16.844 3.844 1.00 15.14 533 ASN B O 1
ATOM 1764 N N . ARG B 1 110 ? -7.908 -17.879 5.469 1.00 16.16 534 ARG B N 1
ATOM 1765 C CA . ARG B 1 110 ? -8.841 -16.732 5.652 1.00 16.15 534 ARG B CA 1
ATOM 1766 C C . ARG B 1 110 ? -8.113 -15.737 6.555 1.00 15.77 534 ARG B C 1
ATOM 1767 O O . ARG B 1 110 ? -8.213 -15.872 7.783 1.00 16.98 534 ARG B O 1
ATOM 1775 N N . ARG B 1 111 ? -7.452 -14.736 5.963 1.00 14.73 535 ARG B N 1
ATOM 1776 C CA . ARG B 1 111 ? -6.561 -13.917 6.807 1.00 14.29 535 ARG B CA 1
ATOM 1777 C C . ARG B 1 111 ? -6.223 -12.565 6.183 1.00 13.12 535 ARG B C 1
ATOM 1778 O O . ARG B 1 111 ? -6.574 -12.321 5.014 1.00 12.38 535 ARG B O 1
ATOM 1786 N N . VAL B 1 112 ? -5.529 -11.747 6.973 1.00 13.05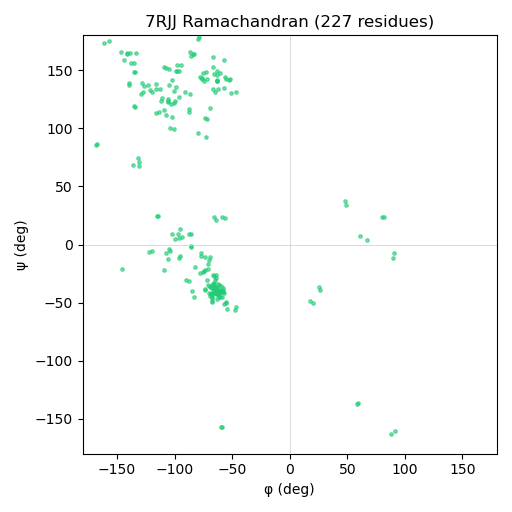 536 VAL B N 1
ATOM 1787 C CA . VAL B 1 112 ? -4.947 -10.454 6.528 1.00 12.55 536 VAL B CA 1
ATOM 1788 C C . VAL B 1 112 ? -3.452 -10.460 6.880 1.00 13.30 536 VAL B C 1
ATOM 1789 O O . VAL B 1 112 ? -3.085 -10.982 7.963 1.00 14.16 536 VAL B O 1
ATOM 1793 N N . GLU B 1 113 ? -2.633 -9.992 5.943 1.00 13.92 537 GLU B N 1
ATOM 1794 C CA . GLU B 1 113 ? -1.163 -9.840 6.082 1.00 15.66 537 GLU B CA 1
ATOM 1795 C C . GLU B 1 113 ? -0.867 -8.339 6.076 1.00 14.29 537 GLU B C 1
ATOM 1796 O O . GLU B 1 113 ? -1.473 -7.658 5.222 1.00 13.82 537 GLU B O 1
ATOM 1802 N N . ILE B 1 114 ? -0.035 -7.846 6.993 1.00 13.96 538 ILE B N 1
ATOM 1803 C CA . ILE B 1 114 ? 0.317 -6.395 7.009 1.00 13.82 538 ILE B CA 1
ATOM 1804 C C . ILE B 1 114 ? 1.818 -6.237 6.742 1.00 14.35 538 ILE B C 1
ATOM 1805 O O . ILE B 1 114 ? 2.633 -6.985 7.345 1.00 15.03 538 ILE B O 1
ATOM 1810 N N . SER B 1 115 ? 2.151 -5.303 5.849 1.00 13.89 539 SER B N 1
ATOM 1811 C CA . SER B 1 115 ? 3.555 -4.952 5.539 1.00 15.00 539 SER B CA 1
ATOM 1812 C C . SER B 1 115 ? 3.726 -3.453 5.794 1.00 14.97 539 SER B C 1
ATOM 1813 O O . SER B 1 115 ? 2.776 -2.689 5.478 1.00 14.13 539 SER B O 1
ATOM 1816 N N . LEU B 1 116 ? 4.838 -3.083 6.425 1.00 16.02 540 LEU B N 1
ATOM 1817 C CA . LEU B 1 116 ? 5.165 -1.660 6.700 1.00 16.55 540 LEU B CA 1
ATOM 1818 C C . LEU B 1 116 ? 6.232 -1.235 5.686 1.00 17.63 540 LEU B C 1
ATOM 1819 O O . LEU B 1 116 ? 7.314 -1.846 5.657 1.00 18.95 540 LEU B O 1
ATOM 1824 N N . VAL B 1 117 ? 5.913 -0.214 4.888 1.00 17.36 541 VAL B N 1
ATOM 1825 C CA . VAL B 1 117 ? 6.780 0.264 3.774 1.00 18.94 541 VAL B CA 1
ATOM 1826 C C . VAL B 1 117 ? 7.224 1.692 4.081 1.00 20.10 541 VAL B C 1
ATOM 1827 O O . VAL B 1 117 ? 6.406 2.599 4.119 1.00 19.14 541 VAL B O 1
ATOM 1831 N N . PRO B 1 118 ? 8.527 1.938 4.324 1.00 22.65 542 PRO B N 1
ATOM 1832 C CA . PRO B 1 118 ? 8.995 3.282 4.669 1.00 24.28 542 PRO B CA 1
ATOM 1833 C C . PRO B 1 118 ? 9.242 4.251 3.499 1.00 26.08 542 PRO B C 1
ATOM 1834 O O . PRO B 1 118 ? 9.260 5.441 3.755 1.00 26.62 542 PRO B O 1
ATOM 1838 N N . GLN B 1 119 ? 9.401 3.737 2.270 1.00 27.55 543 GLN B N 1
ATOM 1839 C CA . GLN B 1 119 ? 9.707 4.593 1.084 1.00 30.33 543 GLN B CA 1
ATOM 1840 C C . GLN B 1 119 ? 8.498 5.449 0.685 1.00 29.52 543 GLN B C 1
ATOM 1841 O O . GLN B 1 119 ? 8.675 6.364 -0.140 1.00 30.61 543 GLN B O 1
ATOM 1847 N N . VAL B 1 120 ? 7.317 5.146 1.221 1.00 27.98 544 VAL B N 1
ATOM 1848 C CA . VAL B 1 120 ? 6.079 5.911 0.894 1.00 28.46 544 VAL B CA 1
ATOM 1849 C C . VAL B 1 120 ? 5.686 6.729 2.130 1.00 28.69 544 VAL B C 1
ATOM 1850 O O . VAL B 1 120 ? 5.443 6.126 3.194 1.00 27.03 544 VAL B O 1
ATOM 1854 N N . ASP B 1 121 ? 5.725 8.063 2.022 1.00 32.53 545 ASP B N 1
ATOM 1855 C CA . ASP B 1 121 ? 5.320 8.923 3.167 1.00 33.30 545 ASP B CA 1
ATOM 1856 C C . ASP B 1 121 ? 3.800 8.789 3.265 1.00 32.32 545 ASP B C 1
ATOM 1857 O O . ASP B 1 121 ? 3.104 9.337 2.400 1.00 38.03 545 ASP B O 1
ATOM 1862 N N . ALA B 1 122 ? 3.319 8.092 4.290 1.00 29.41 546 ALA B N 1
ATOM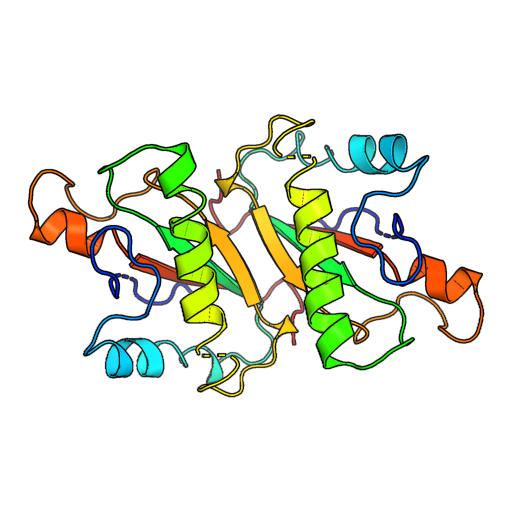 1863 C CA . ALA B 1 122 ? 1.874 7.806 4.399 1.00 27.48 546 ALA B CA 1
ATOM 1864 C C . ALA B 1 122 ? 1.219 8.597 5.532 1.00 28.05 546 ALA B C 1
ATOM 1865 O O . ALA B 1 122 ? -0.013 8.745 5.497 1.00 29.93 546 ALA B O 1
ATOM 1867 N N . CYS B 1 123 ? 1.999 9.047 6.511 1.00 28.95 547 CYS B N 1
ATOM 1868 C CA . CYS B 1 123 ? 1.421 9.775 7.673 1.00 30.74 547 CYS B CA 1
ATOM 1869 C C . CYS B 1 123 ? 2.549 10.188 8.624 1.00 33.13 547 CYS B C 1
ATOM 1870 O O . CYS B 1 123 ? 3.363 11.049 8.260 1.00 33.99 547 CYS B O 1
#

Sequence (234 aa):
PDVIRLDSSLFDTGKWVLKPGSTKRLVSSLDIKARPGWLIVVAGHTDSVGEEKANQLLLSLKRAESVRDWRDTGDVPDSCFAVQGYGESRPIATNDTPEGRALNRRVEISLVPQVDACPDVIRLDSSLFDTGKWVLKPGSTKRLVSSLDIKARPGWLIVVAGHTDSVGEEKANQLLSLKRAESVRDWRDTGDVPDSCFAVQGYGESRPIATNDTPEGRALNRRVEISLVPQVDAC

Organism: NCBI:txid72407

Secondary structure (DSSP, 8-state):
---EEPP-----TT--S--TT-HHHHHHH---TTSTTEEEEEEE---S-S-HHHHHHHHHHHHHHHHH--TTT---GGGEEEEE-TTS--SS-SSSHHHHHHHS-EEEEEEEEEE--/---EEPP-----TT--SPPTT-HHHHHHH---TTSTTEEEEEEEE--SSS-HHHHHHHHHHHHHHHHH---SS---GGGEEEEE-TTS--SS-SSSHHHHHHHSEEEEEEEEEEE--